Protein AF-A0A820D6D5-F1 (afdb_monomer)

Organism: NCBI:txid392033

Structure (mmCIF, N/CA/C/O backbone):
data_AF-A0A820D6D5-F1
#
_entry.id   AF-A0A820D6D5-F1
#
loop_
_atom_site.group_PDB
_atom_site.id
_atom_site.type_symbol
_atom_site.label_atom_id
_atom_site.label_alt_id
_atom_site.label_comp_id
_atom_site.label_asym_id
_atom_site.label_entity_id
_atom_site.label_seq_id
_atom_site.pdbx_PDB_ins_code
_atom_site.Cartn_x
_atom_site.Cartn_y
_atom_site.Cartn_z
_atom_site.occupancy
_atom_site.B_iso_or_equiv
_atom_site.auth_seq_id
_atom_site.auth_comp_id
_atom_site.auth_asym_id
_atom_site.auth_atom_id
_atom_site.pdbx_PDB_model_num
ATOM 1 N N . MET A 1 1 ? 15.595 -1.185 -1.871 1.00 36.94 1 MET A N 1
ATOM 2 C CA . MET A 1 1 ? 16.844 -0.848 -2.585 1.00 36.94 1 MET A CA 1
ATOM 3 C C . MET A 1 1 ? 16.490 0.097 -3.726 1.00 36.94 1 MET A C 1
ATOM 5 O O . MET A 1 1 ? 16.096 -0.358 -4.788 1.00 36.94 1 MET A O 1
ATOM 9 N N . GLN A 1 2 ? 16.518 1.409 -3.484 1.00 44.47 2 GLN A N 1
ATOM 10 C CA . GLN A 1 2 ? 16.347 2.404 -4.546 1.00 44.47 2 GLN A CA 1
ATOM 11 C C . GLN A 1 2 ? 17.687 2.481 -5.279 1.00 44.47 2 GLN A C 1
ATOM 13 O O . GLN A 1 2 ? 18.628 3.117 -4.805 1.00 44.47 2 GLN A O 1
ATOM 18 N N . VAL A 1 3 ? 17.827 1.742 -6.380 1.00 52.00 3 VAL A N 1
ATOM 19 C CA . VAL A 1 3 ? 18.944 1.981 -7.298 1.00 52.00 3 VAL A CA 1
ATOM 20 C C . VAL A 1 3 ? 18.777 3.422 -7.769 1.00 52.00 3 VAL A C 1
ATOM 22 O O . VAL A 1 3 ? 17.725 3.765 -8.302 1.00 52.00 3 VAL A O 1
ATOM 25 N N . LYS A 1 4 ? 19.768 4.282 -7.509 1.00 68.19 4 LYS A N 1
ATOM 26 C CA . LYS A 1 4 ? 19.768 5.642 -8.058 1.00 68.19 4 LYS A CA 1
ATOM 27 C C . LYS A 1 4 ? 19.657 5.502 -9.575 1.00 68.19 4 LYS A C 1
ATOM 29 O O . LYS A 1 4 ? 20.508 4.849 -10.174 1.00 68.19 4 LYS A O 1
ATOM 34 N N . GLU A 1 5 ? 18.613 6.077 -10.159 1.00 73.31 5 GLU A N 1
ATOM 35 C CA . GLU A 1 5 ? 18.216 5.903 -11.565 1.00 73.31 5 GLU A CA 1
ATOM 36 C C . GLU A 1 5 ? 19.391 5.976 -12.571 1.00 73.31 5 GLU A C 1
ATOM 38 O O . GLU A 1 5 ? 19.468 5.093 -13.429 1.00 73.31 5 GLU A O 1
ATOM 43 N N . PRO A 1 6 ? 20.394 6.873 -12.414 1.00 89.94 6 PRO A N 1
ATOM 44 C CA . PRO A 1 6 ? 21.544 6.929 -13.326 1.00 89.94 6 PRO A CA 1
ATOM 45 C C . PRO A 1 6 ? 22.437 5.678 -13.312 1.00 89.94 6 PRO A C 1
ATOM 47 O O . PRO A 1 6 ? 23.082 5.343 -14.301 1.00 89.94 6 PRO A O 1
ATOM 50 N N . VAL A 1 7 ? 22.506 4.959 -12.188 1.00 93.81 7 VAL A N 1
ATOM 51 C CA . VAL A 1 7 ? 23.355 3.764 -12.063 1.00 93.81 7 VAL A CA 1
ATOM 52 C C . VAL A 1 7 ? 22.788 2.614 -12.892 1.00 93.81 7 VAL A C 1
ATOM 54 O O . VAL A 1 7 ? 23.549 1.894 -13.539 1.00 93.81 7 VAL A O 1
ATOM 57 N N . LEU A 1 8 ? 21.460 2.456 -12.907 1.00 91.81 8 LEU A N 1
ATOM 58 C CA . LEU A 1 8 ? 20.800 1.427 -13.709 1.00 91.81 8 LEU A CA 1
ATOM 59 C C . LEU A 1 8 ? 21.049 1.662 -15.204 1.00 91.81 8 LEU A C 1
ATOM 61 O O . LEU A 1 8 ? 21.402 0.728 -15.922 1.00 91.81 8 LEU A O 1
ATOM 65 N N . GLU A 1 9 ? 20.953 2.916 -15.647 1.00 93.56 9 GLU A N 1
ATOM 66 C CA . GLU A 1 9 ? 21.243 3.318 -17.024 1.00 93.56 9 GLU A CA 1
ATOM 67 C C . GLU A 1 9 ? 22.685 2.984 -17.437 1.00 93.56 9 GLU A C 1
ATOM 69 O O . GLU A 1 9 ? 22.921 2.366 -18.482 1.00 93.56 9 GLU A O 1
ATOM 74 N N . VAL A 1 10 ? 23.665 3.318 -16.594 1.00 95.25 10 VAL A N 1
ATOM 75 C CA . VAL A 1 10 ? 25.080 3.020 -16.863 1.00 95.25 10 VAL A CA 1
ATOM 76 C C . VAL A 1 10 ? 25.324 1.514 -16.966 1.00 95.25 10 VAL A C 1
ATOM 78 O O . VAL A 1 10 ? 26.052 1.067 -17.857 1.00 95.25 10 VAL A O 1
ATOM 81 N N . ILE A 1 11 ? 24.716 0.714 -16.086 1.00 94.56 11 ILE A N 1
ATOM 82 C CA . ILE A 1 11 ? 24.864 -0.747 -16.103 1.00 94.56 11 ILE A CA 1
ATOM 83 C C . ILE A 1 11 ? 24.246 -1.333 -17.377 1.00 94.56 11 ILE A C 1
ATOM 85 O O . ILE A 1 11 ? 24.915 -2.096 -18.074 1.00 94.56 11 ILE A O 1
ATOM 89 N N . CYS A 1 12 ? 23.013 -0.956 -17.724 1.00 94.00 12 CYS A N 1
ATOM 90 C CA . CYS A 1 12 ? 22.347 -1.428 -18.940 1.00 94.00 12 CYS A CA 1
ATOM 91 C C . CYS A 1 12 ? 23.140 -1.063 -20.205 1.00 94.00 12 CYS A C 1
ATOM 93 O O . CYS A 1 12 ? 23.373 -1.924 -21.058 1.00 94.00 12 CYS A O 1
ATOM 95 N N . SER A 1 13 ? 23.638 0.174 -20.286 1.00 94.31 13 SER A N 1
ATOM 96 C CA . SER A 1 13 ? 24.477 0.638 -21.398 1.00 94.31 13 SER A CA 1
ATOM 97 C C . SER A 1 13 ? 25.783 -0.149 -21.496 1.00 94.31 13 SER A C 1
ATOM 99 O O . SER A 1 13 ? 26.193 -0.556 -22.584 1.00 94.31 13 SER A O 1
ATOM 101 N N . ARG A 1 14 ? 26.422 -0.437 -20.355 1.00 94.56 14 ARG A N 1
ATOM 102 C CA . ARG A 1 14 ? 27.645 -1.247 -20.306 1.00 94.56 14 ARG A CA 1
ATOM 103 C C . ARG A 1 14 ? 27.395 -2.682 -20.749 1.00 94.56 14 ARG A C 1
ATOM 105 O O . ARG A 1 14 ? 28.189 -3.208 -21.520 1.00 94.56 14 ARG A O 1
ATOM 112 N N . MET A 1 15 ? 26.301 -3.304 -20.315 1.00 94.19 15 MET A N 1
ATOM 113 C CA . MET A 1 15 ? 25.936 -4.657 -20.746 1.00 94.19 15 MET A CA 1
ATOM 114 C C . MET A 1 15 ? 25.704 -4.716 -22.259 1.00 94.19 15 MET A C 1
ATOM 116 O O . MET A 1 15 ? 26.175 -5.642 -22.924 1.00 94.19 15 MET A O 1
ATOM 120 N N . ARG A 1 16 ? 25.049 -3.693 -22.822 1.00 92.25 16 ARG A N 1
ATOM 121 C CA . ARG A 1 16 ? 24.869 -3.564 -24.272 1.00 92.25 16 ARG A CA 1
ATOM 122 C C . ARG A 1 16 ? 26.204 -3.405 -25.002 1.00 92.25 16 ARG A C 1
ATOM 124 O O . ARG A 1 16 ? 26.423 -4.077 -26.006 1.00 92.25 16 ARG A O 1
ATOM 131 N N . TYR A 1 17 ? 27.101 -2.569 -24.480 1.00 93.44 17 TYR A N 1
ATOM 132 C CA . TYR A 1 17 ? 28.450 -2.391 -25.020 1.00 93.44 17 TYR A CA 1
ATOM 133 C C . TYR A 1 17 ? 29.271 -3.687 -24.960 1.00 93.44 17 TYR A C 1
ATOM 135 O O . TYR A 1 17 ? 29.862 -4.097 -25.950 1.00 93.44 17 TYR A O 1
ATOM 143 N N . MET A 1 18 ? 29.259 -4.400 -23.835 1.00 93.00 18 MET A N 1
ATOM 144 C CA . MET A 1 18 ? 29.956 -5.682 -23.699 1.00 93.00 18 MET A CA 1
ATOM 145 C C . MET A 1 18 ? 29.463 -6.716 -24.716 1.00 93.00 18 MET A C 1
ATOM 147 O O . MET A 1 18 ? 30.276 -7.432 -25.301 1.00 93.00 18 MET A O 1
ATOM 151 N N . SER A 1 19 ? 28.155 -6.751 -24.990 1.00 92.06 19 SER A N 1
ATOM 152 C CA . SER A 1 19 ? 27.594 -7.624 -26.024 1.00 92.06 19 SER A CA 1
ATOM 153 C C . SER A 1 19 ? 28.146 -7.340 -27.426 1.00 92.06 19 SER A C 1
ATOM 155 O O . SER A 1 19 ? 28.136 -8.252 -28.247 1.00 92.06 19 SER A O 1
ATOM 157 N N . SER A 1 20 ? 28.608 -6.118 -27.723 1.00 88.50 20 SER A N 1
ATOM 158 C CA . SER A 1 20 ? 29.223 -5.799 -29.020 1.00 88.50 20 SER A CA 1
ATOM 159 C C . SER A 1 20 ? 30.710 -6.159 -29.086 1.00 88.50 20 SER A C 1
ATOM 161 O O . SER A 1 20 ? 31.219 -6.409 -30.173 1.00 88.50 20 SER A O 1
ATOM 163 N N . GLN A 1 21 ? 31.400 -6.229 -27.941 1.00 91.50 21 GLN A N 1
ATOM 164 C CA . GLN A 1 21 ? 32.846 -6.483 -27.866 1.00 91.50 21 GLN A CA 1
ATOM 165 C C . GLN A 1 21 ? 33.209 -7.969 -27.725 1.00 91.50 21 GLN A C 1
ATOM 167 O O . GLN A 1 21 ? 34.234 -8.408 -28.233 1.00 91.50 21 GLN A O 1
ATOM 172 N N . ILE A 1 22 ? 32.386 -8.763 -27.032 1.00 90.06 22 ILE A N 1
ATOM 173 C CA . ILE A 1 22 ? 32.728 -10.148 -26.639 1.00 90.06 22 ILE A CA 1
ATOM 174 C C . ILE A 1 22 ? 32.523 -11.155 -27.796 1.00 90.06 22 ILE A C 1
ATOM 176 O O . ILE A 1 22 ? 32.810 -12.343 -27.659 1.00 90.06 22 ILE A O 1
ATOM 180 N N . GLY A 1 23 ? 32.008 -10.711 -28.951 1.00 83.25 23 GLY A N 1
ATOM 181 C CA . GLY A 1 23 ? 31.707 -11.584 -30.096 1.00 83.25 23 GLY A CA 1
ATOM 182 C C . GLY A 1 23 ? 30.594 -12.607 -29.822 1.00 83.25 23 GLY A C 1
ATOM 183 O O . GLY A 1 23 ? 30.376 -13.521 -30.614 1.00 83.25 23 GLY A O 1
ATOM 184 N N . ARG A 1 24 ? 29.886 -12.470 -28.691 1.00 88.88 24 ARG A N 1
ATOM 185 C CA . ARG A 1 24 ? 28.733 -13.282 -28.284 1.00 88.88 24 ARG A CA 1
ATOM 186 C C . ARG A 1 24 ? 27.576 -12.361 -27.916 1.00 88.88 24 ARG A C 1
ATOM 188 O O . ARG A 1 24 ? 27.752 -11.425 -27.139 1.00 88.88 24 ARG A O 1
ATOM 195 N N . ASN A 1 25 ? 26.387 -12.669 -28.427 1.00 86.62 25 ASN A N 1
ATOM 196 C CA . ASN A 1 25 ? 25.183 -11.900 -28.125 1.00 86.62 25 ASN A CA 1
ATOM 197 C C . ASN A 1 25 ? 24.695 -12.179 -26.699 1.00 86.62 25 ASN A C 1
ATOM 199 O O . ASN A 1 25 ? 24.351 -13.312 -26.361 1.00 86.62 25 ASN A O 1
ATOM 203 N N . ILE A 1 26 ? 24.612 -11.130 -25.881 1.00 92.25 26 ILE A N 1
ATOM 204 C CA . ILE A 1 26 ? 23.984 -11.170 -24.561 1.00 92.25 26 ILE A CA 1
ATOM 205 C C . ILE A 1 26 ? 22.498 -10.855 -24.745 1.00 92.25 26 ILE A C 1
ATOM 207 O O . ILE A 1 26 ? 22.134 -9.775 -25.212 1.00 92.25 26 ILE A O 1
ATOM 211 N N . ARG A 1 27 ? 21.619 -11.791 -24.373 1.00 93.12 27 ARG A N 1
ATOM 212 C CA . ARG A 1 27 ? 20.171 -11.556 -24.406 1.00 93.12 27 ARG A CA 1
ATOM 213 C C . ARG A 1 27 ? 19.777 -10.625 -23.261 1.00 93.12 27 ARG A C 1
ATOM 215 O O . ARG A 1 27 ? 19.902 -10.993 -22.098 1.00 93.12 27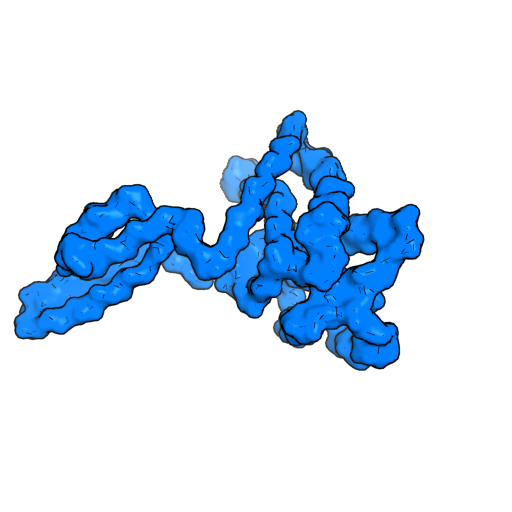 ARG A O 1
ATOM 222 N N . ILE A 1 28 ? 19.254 -9.451 -23.600 1.00 92.69 28 ILE A N 1
ATOM 223 C CA . ILE A 1 28 ? 18.701 -8.495 -22.638 1.00 92.69 28 ILE A CA 1
ATOM 224 C C . ILE A 1 28 ? 17.180 -8.651 -22.633 1.00 92.69 28 ILE A C 1
ATOM 226 O O . ILE A 1 28 ? 16.542 -8.605 -23.683 1.00 92.69 28 ILE A O 1
ATOM 230 N N . VAL A 1 29 ? 16.605 -8.850 -21.449 1.00 94.88 29 VAL A N 1
ATOM 231 C CA . VAL A 1 29 ? 15.156 -8.829 -21.225 1.00 94.88 29 VAL A CA 1
ATOM 232 C C . VAL A 1 29 ? 14.883 -7.721 -20.221 1.00 94.88 29 VAL A C 1
ATOM 234 O O . VAL A 1 29 ? 15.319 -7.809 -19.075 1.00 94.88 29 VAL A O 1
ATOM 237 N N . SER A 1 30 ? 14.204 -6.665 -20.659 1.00 92.56 30 SER A N 1
ATOM 238 C CA . SER A 1 30 ? 13.784 -5.564 -19.796 1.00 92.56 30 SER A CA 1
ATOM 239 C C . SER A 1 30 ? 12.313 -5.710 -19.429 1.00 92.56 30 SER A C 1
ATOM 241 O O . SER A 1 30 ? 11.473 -6.055 -20.257 1.00 92.56 30 SER A O 1
ATOM 243 N N . MET A 1 31 ? 12.009 -5.443 -18.163 1.00 93.44 31 MET A N 1
ATOM 244 C CA . MET A 1 31 ? 10.649 -5.384 -17.644 1.00 93.44 31 MET A CA 1
ATOM 245 C C . MET A 1 31 ? 10.443 -4.000 -17.052 1.00 93.44 31 MET A C 1
ATOM 247 O O . MET A 1 31 ? 11.289 -3.511 -16.305 1.00 93.44 31 MET A O 1
ATOM 251 N N . ALA A 1 32 ? 9.331 -3.371 -17.400 1.00 92.38 32 ALA A N 1
ATOM 252 C CA . ALA A 1 32 ? 8.964 -2.066 -16.888 1.00 92.38 32 ALA A CA 1
ATOM 253 C C . ALA A 1 32 ? 7.441 -1.940 -16.811 1.00 92.38 32 ALA A C 1
ATOM 255 O O . ALA A 1 32 ? 6.702 -2.750 -17.377 1.00 92.38 32 ALA A O 1
ATOM 256 N N . THR A 1 33 ? 6.975 -0.911 -16.110 1.00 92.38 33 THR A N 1
ATOM 257 C CA . THR A 1 33 ? 5.586 -0.461 -16.211 1.00 92.38 33 THR A CA 1
ATOM 258 C C . THR A 1 33 ? 5.319 0.121 -17.605 1.00 92.38 33 THR A C 1
ATOM 260 O O . THR A 1 33 ? 6.226 0.269 -18.421 1.00 92.38 33 THR A O 1
ATOM 263 N N . SER A 1 34 ? 4.061 0.438 -17.910 1.00 93.31 34 SER A N 1
ATOM 264 C CA . SER A 1 34 ? 3.699 1.126 -19.152 1.00 93.31 34 SER A CA 1
ATOM 265 C C . SER A 1 34 ? 4.461 2.448 -19.292 1.00 93.31 34 SER A C 1
ATOM 267 O O . SER A 1 34 ? 4.353 3.313 -18.423 1.00 93.31 34 SER A O 1
ATOM 269 N N . ILE A 1 35 ? 5.186 2.623 -20.397 1.00 93.06 35 ILE A N 1
ATOM 270 C CA . ILE A 1 35 ? 6.037 3.798 -20.640 1.00 93.06 35 ILE A CA 1
ATOM 271 C C . ILE A 1 35 ? 5.600 4.510 -21.921 1.00 93.06 35 ILE A C 1
ATOM 273 O O . ILE A 1 35 ? 5.272 3.871 -22.921 1.00 93.06 35 ILE A O 1
ATOM 277 N N . LEU A 1 36 ? 5.618 5.846 -21.915 1.00 91.81 36 LEU A N 1
ATOM 278 C CA . LEU A 1 36 ? 5.246 6.654 -23.080 1.00 91.81 36 LEU A CA 1
ATOM 279 C C . LEU A 1 36 ? 6.282 6.540 -24.215 1.00 91.81 36 LEU A C 1
ATOM 281 O O . LEU A 1 36 ? 5.924 6.278 -25.361 1.00 91.81 36 LEU A O 1
ATOM 285 N N . ASN A 1 37 ? 7.568 6.662 -23.889 1.00 92.94 37 ASN A N 1
ATOM 286 C CA . ASN A 1 37 ? 8.704 6.603 -24.814 1.00 92.94 37 ASN A CA 1
ATOM 287 C C . ASN A 1 37 ? 9.348 5.202 -24.900 1.00 92.94 37 ASN A C 1
ATOM 289 O O . ASN A 1 37 ? 10.565 5.058 -24.996 1.00 92.94 37 ASN A O 1
ATOM 293 N N . ALA A 1 38 ? 8.540 4.135 -24.884 1.00 94.12 38 ALA A N 1
ATOM 294 C CA . ALA A 1 38 ? 9.051 2.758 -24.883 1.00 94.12 38 ALA A CA 1
ATOM 295 C C . ALA A 1 38 ? 9.902 2.406 -26.121 1.00 94.12 38 ALA A C 1
ATOM 297 O O . ALA A 1 38 ? 10.758 1.528 -26.046 1.00 94.12 38 ALA A O 1
ATOM 298 N N . LYS A 1 39 ? 9.686 3.093 -27.253 1.00 93.25 39 LYS A N 1
ATOM 299 C CA . LYS A 1 39 ? 10.476 2.909 -28.482 1.00 93.25 39 LYS A CA 1
ATOM 300 C C . LYS A 1 39 ? 11.942 3.290 -28.283 1.00 93.25 39 LYS A C 1
ATOM 302 O O . LYS A 1 39 ? 12.813 2.534 -28.700 1.00 93.25 39 LYS A O 1
ATOM 307 N N . ASP A 1 40 ? 12.202 4.404 -27.604 1.00 94.38 40 ASP A N 1
ATOM 308 C CA . ASP A 1 40 ? 13.561 4.900 -27.376 1.00 94.38 40 ASP A CA 1
ATOM 309 C C . ASP A 1 40 ? 14.320 3.960 -26.436 1.00 94.38 40 ASP A C 1
ATOM 311 O O . ASP A 1 40 ? 15.463 3.593 -26.700 1.00 94.38 40 ASP A O 1
ATOM 315 N N . ILE A 1 41 ? 13.647 3.479 -25.385 1.00 93.88 41 ILE A N 1
ATOM 316 C CA . ILE A 1 41 ? 14.208 2.495 -24.449 1.00 93.88 41 ILE A CA 1
ATOM 317 C C . ILE A 1 41 ? 14.496 1.170 -25.162 1.00 93.88 41 ILE A C 1
ATOM 319 O O . ILE A 1 41 ? 15.559 0.580 -24.972 1.00 93.88 41 ILE A O 1
ATOM 323 N N . ALA A 1 42 ? 13.573 0.702 -26.006 1.00 94.69 42 ALA A N 1
ATOM 324 C CA . ALA A 1 42 ? 13.774 -0.504 -26.797 1.00 94.69 42 ALA A CA 1
ATOM 325 C C . ALA A 1 42 ? 14.971 -0.360 -27.744 1.00 94.69 42 ALA A C 1
ATOM 327 O O . ALA A 1 42 ? 15.812 -1.254 -27.795 1.00 94.69 42 ALA A O 1
ATOM 328 N N . GLN A 1 43 ? 15.096 0.773 -28.438 1.00 94.31 43 GLN A N 1
ATOM 329 C CA . GLN A 1 43 ? 16.229 1.049 -29.318 1.00 94.31 43 GLN A CA 1
ATOM 330 C C . GLN A 1 43 ? 17.551 1.126 -28.544 1.00 94.31 43 GLN A C 1
ATOM 332 O O . GLN A 1 43 ? 18.537 0.527 -28.973 1.00 94.31 43 GLN A O 1
ATOM 337 N N . TRP A 1 44 ? 17.571 1.802 -27.394 1.00 94.38 44 TRP A N 1
ATOM 338 C CA . TRP A 1 44 ? 18.743 1.907 -26.521 1.00 94.38 44 TRP A CA 1
ATOM 339 C C . TRP A 1 44 ? 19.237 0.534 -26.040 1.00 94.38 44 TRP A C 1
ATOM 341 O O . TRP A 1 44 ? 20.432 0.238 -26.107 1.00 94.38 44 TRP A O 1
ATOM 351 N N . LEU A 1 45 ? 18.321 -0.355 -25.644 1.00 94.06 45 LEU A N 1
ATOM 352 C CA . LEU A 1 45 ? 18.642 -1.738 -25.265 1.00 94.06 45 LEU A CA 1
ATOM 353 C C . LEU A 1 45 ? 18.874 -2.661 -26.479 1.00 94.06 45 LEU A C 1
ATOM 355 O O . LEU A 1 45 ? 19.340 -3.796 -26.333 1.00 94.06 45 LEU A O 1
ATOM 359 N N . GLY A 1 46 ? 18.589 -2.165 -27.685 1.00 92.00 46 GLY A N 1
ATOM 360 C CA . GLY A 1 46 ? 18.684 -2.861 -28.963 1.00 92.00 46 GLY A CA 1
ATOM 361 C C . GLY A 1 46 ? 17.709 -4.024 -29.121 1.00 92.00 46 GLY A C 1
ATOM 362 O O . GLY A 1 46 ? 18.066 -5.057 -29.693 1.00 92.00 46 GLY A O 1
ATOM 363 N N . CYS A 1 47 ? 16.495 -3.847 -28.606 1.00 93.19 47 CYS A N 1
ATOM 364 C CA . CYS A 1 47 ? 15.337 -4.688 -28.865 1.00 93.19 47 CYS A CA 1
ATOM 365 C C . CYS A 1 47 ? 14.724 -4.325 -30.226 1.00 93.19 47 CYS A C 1
ATOM 367 O O . CYS A 1 47 ? 14.600 -3.152 -30.577 1.00 93.19 47 CYS A O 1
ATOM 369 N N . SER A 1 48 ? 14.310 -5.331 -30.997 1.00 92.62 48 SER A N 1
ATOM 370 C CA . SER A 1 48 ? 13.577 -5.100 -32.243 1.00 92.62 48 SER A CA 1
ATOM 371 C C . SER A 1 48 ? 12.137 -4.667 -31.962 1.00 92.62 48 SER A C 1
ATOM 373 O O . SER A 1 48 ? 11.567 -4.959 -30.906 1.00 92.62 48 SER A O 1
ATOM 375 N N . THR A 1 49 ? 11.504 -4.018 -32.937 1.00 90.31 49 THR A N 1
ATOM 376 C CA . THR A 1 49 ? 10.106 -3.577 -32.829 1.00 90.31 49 THR A CA 1
ATOM 377 C C . THR A 1 49 ? 9.153 -4.756 -32.605 1.00 90.31 49 THR A C 1
ATOM 379 O O . THR A 1 49 ? 8.216 -4.640 -31.824 1.00 90.31 49 THR A O 1
ATOM 382 N N . ASN A 1 50 ? 9.448 -5.918 -33.202 1.00 94.06 50 ASN A N 1
ATOM 383 C CA . ASN A 1 50 ? 8.664 -7.152 -33.044 1.00 94.06 50 ASN A CA 1
ATOM 384 C C . ASN A 1 50 ? 8.817 -7.800 -31.656 1.00 94.06 50 ASN A C 1
ATOM 386 O O . ASN A 1 50 ? 7.999 -8.632 -31.278 1.00 94.06 50 ASN A O 1
ATOM 390 N N . ALA A 1 51 ? 9.864 -7.442 -30.910 1.00 93.88 51 ALA A N 1
ATOM 391 C CA . ALA A 1 51 ? 10.125 -7.919 -29.553 1.00 93.88 51 ALA A CA 1
ATOM 392 C C . ALA A 1 51 ? 9.848 -6.842 -28.487 1.00 93.88 51 ALA A C 1
ATOM 394 O O . ALA A 1 51 ? 10.223 -7.010 -27.327 1.00 93.88 51 ALA A O 1
ATOM 395 N N . THR A 1 52 ? 9.219 -5.726 -28.874 1.00 95.25 52 THR A N 1
ATOM 396 C CA . THR A 1 52 ? 8.896 -4.614 -27.976 1.00 95.25 52 THR A CA 1
ATOM 397 C C . THR A 1 52 ? 7.415 -4.640 -27.636 1.00 95.25 52 THR A C 1
ATOM 399 O O . THR A 1 52 ? 6.570 -4.229 -28.431 1.00 95.25 52 THR A O 1
ATOM 402 N N . PHE A 1 53 ? 7.101 -5.094 -26.427 1.00 95.44 53 PHE A N 1
ATOM 403 C CA . PHE A 1 53 ? 5.733 -5.156 -25.925 1.00 95.44 53 PHE A CA 1
ATOM 404 C C . PHE A 1 53 ? 5.497 -4.020 -24.930 1.00 95.44 53 PHE A C 1
ATOM 406 O O . PHE A 1 53 ? 6.012 -4.047 -23.815 1.00 95.44 53 PHE A O 1
ATOM 413 N N . ASN A 1 54 ? 4.725 -3.012 -25.339 1.00 95.75 54 ASN A N 1
ATOM 414 C CA . ASN A 1 54 ? 4.324 -1.900 -24.481 1.00 95.75 54 ASN A CA 1
ATOM 415 C C . ASN A 1 54 ? 2.799 -1.834 -24.409 1.00 95.75 54 ASN A C 1
ATOM 417 O O . ASN A 1 54 ? 2.128 -1.579 -25.411 1.00 95.75 54 ASN A O 1
ATOM 421 N N . PHE A 1 55 ? 2.259 -2.068 -23.220 1.00 95.12 55 PHE A N 1
ATOM 422 C CA . PHE A 1 55 ? 0.822 -2.137 -22.986 1.00 95.12 55 PHE A CA 1
ATOM 423 C C . PHE A 1 55 ? 0.329 -0.874 -22.288 1.00 95.12 55 PHE A C 1
ATOM 425 O O . PHE A 1 55 ? 1.062 -0.254 -21.519 1.00 95.12 55 PHE A O 1
ATOM 432 N N . ARG A 1 56 ? -0.930 -0.489 -22.524 1.00 93.69 56 ARG A N 1
ATOM 433 C CA . ARG A 1 56 ? -1.554 0.626 -21.793 1.00 93.69 56 ARG A CA 1
ATOM 434 C C . ARG A 1 56 ? -1.732 0.246 -20.314 1.00 93.69 56 ARG A C 1
ATOM 436 O O . ARG A 1 56 ? -2.002 -0.922 -20.048 1.00 93.69 56 ARG A O 1
ATOM 443 N N . PRO A 1 57 ? -1.701 1.203 -19.365 1.00 92.88 57 PRO A N 1
ATOM 444 C CA . PRO A 1 57 ? -1.917 0.913 -17.942 1.00 92.88 57 PRO A CA 1
ATOM 445 C C . PRO A 1 57 ? -3.246 0.218 -17.614 1.00 92.88 57 PRO A C 1
ATOM 447 O O . PRO A 1 57 ? -3.364 -0.387 -16.550 1.00 92.88 57 PRO A O 1
ATOM 450 N N . SER A 1 58 ? -4.238 0.327 -18.504 1.00 92.69 58 SER A N 1
ATOM 451 C CA . SER A 1 58 ? -5.540 -0.339 -18.408 1.00 92.69 58 SER A CA 1
ATOM 452 C C . SER A 1 58 ? -5.506 -1.826 -18.775 1.00 92.69 58 SER A C 1
ATOM 454 O O . SER A 1 58 ? -6.435 -2.550 -18.434 1.00 92.69 58 SER A O 1
ATOM 456 N N . VAL A 1 59 ? -4.461 -2.297 -19.463 1.00 94.31 59 VAL A N 1
ATOM 457 C CA . VAL A 1 59 ? -4.284 -3.712 -19.809 1.00 94.31 59 VAL A CA 1
ATOM 458 C C . VAL A 1 59 ? -3.764 -4.434 -18.572 1.00 94.31 59 VAL A C 1
ATOM 460 O O . VAL A 1 59 ? -2.560 -4.525 -18.338 1.00 94.31 59 VAL A O 1
ATOM 463 N N . ARG A 1 60 ? -4.694 -4.901 -17.742 1.00 94.56 60 ARG A N 1
ATOM 464 C CA . ARG A 1 60 ? -4.413 -5.624 -16.502 1.00 94.56 60 ARG A CA 1
ATOM 465 C C . ARG A 1 60 ? -5.275 -6.882 -16.435 1.00 94.56 60 ARG A C 1
ATOM 467 O O . ARG A 1 60 ? -6.424 -6.822 -16.870 1.00 94.56 60 ARG A O 1
ATOM 474 N N . PRO A 1 61 ? -4.768 -7.991 -15.862 1.00 94.94 61 PRO A N 1
ATOM 475 C CA . PRO A 1 61 ? -5.583 -9.184 -15.628 1.00 94.94 61 PRO A CA 1
ATOM 476 C C . PRO A 1 61 ? -6.812 -8.899 -14.754 1.00 94.94 61 PRO A C 1
ATOM 478 O O . PRO A 1 61 ? -7.879 -9.452 -14.992 1.00 94.94 61 PRO A O 1
ATOM 481 N N . VAL A 1 62 ? -6.662 -8.001 -13.775 1.00 93.25 62 VAL A N 1
ATOM 482 C CA . VAL A 1 62 ? -7.743 -7.503 -12.918 1.00 93.25 62 VAL A CA 1
ATOM 483 C C . VAL A 1 62 ? -7.938 -6.019 -13.206 1.00 93.25 62 VAL A C 1
ATOM 485 O O . VAL A 1 62 ? -6.978 -5.244 -13.157 1.00 93.25 62 VAL A O 1
ATOM 488 N N . GLN A 1 63 ? -9.169 -5.628 -13.538 1.00 92.88 63 GLN A N 1
ATOM 489 C CA . GLN A 1 63 ? -9.510 -4.228 -13.783 1.00 92.88 63 GLN A CA 1
ATOM 490 C C . GLN A 1 63 ? -9.320 -3.404 -12.506 1.00 92.88 63 GLN A C 1
ATOM 492 O O . GLN A 1 63 ? -9.636 -3.861 -11.411 1.00 92.88 63 GLN A O 1
ATOM 497 N N . LEU A 1 64 ? -8.795 -2.189 -12.659 1.00 94.88 64 LEU A N 1
ATOM 498 C CA . LEU A 1 64 ? -8.540 -1.272 -11.553 1.00 94.88 64 LEU A CA 1
ATOM 499 C C . LEU A 1 64 ? -9.479 -0.072 -11.663 1.00 94.88 64 LEU A C 1
ATOM 501 O O . LEU A 1 64 ? -9.426 0.664 -12.649 1.00 94.88 64 LEU A O 1
ATOM 505 N N . GLU A 1 65 ? -10.305 0.129 -10.640 1.00 95.19 65 GLU A N 1
ATOM 506 C CA . GLU A 1 65 ? -11.109 1.337 -10.466 1.00 95.19 65 GLU A CA 1
ATOM 507 C C . GLU A 1 65 ? -10.300 2.371 -9.668 1.00 95.19 65 GLU A C 1
ATOM 509 O O . GLU A 1 65 ? -9.761 2.067 -8.604 1.00 95.19 65 GLU A O 1
ATOM 514 N N . LEU A 1 66 ? -10.167 3.589 -10.203 1.00 95.94 66 LEU A N 1
ATOM 515 C CA . LEU A 1 66 ? -9.392 4.668 -9.589 1.00 95.94 66 LEU A CA 1
ATOM 516 C C . LEU A 1 66 ? -10.309 5.837 -9.235 1.00 95.94 66 LEU A C 1
ATOM 518 O O . LEU A 1 66 ? -10.878 6.477 -10.119 1.00 95.94 66 LEU A O 1
ATOM 522 N N . HIS A 1 67 ? -10.374 6.169 -7.949 1.00 97.12 67 HIS A N 1
ATOM 523 C CA . HIS A 1 67 ? -11.044 7.367 -7.454 1.00 97.12 67 HIS A CA 1
ATOM 524 C C . HIS A 1 67 ? -10.020 8.346 -6.887 1.00 97.12 67 HIS A C 1
ATOM 526 O O . HIS A 1 67 ? -9.145 7.962 -6.114 1.00 97.12 67 HIS A O 1
ATOM 532 N N . ILE A 1 68 ? -10.151 9.624 -7.246 1.00 97.19 68 ILE A N 1
ATOM 533 C CA . ILE A 1 68 ? -9.312 10.702 -6.718 1.00 97.19 68 ILE A CA 1
ATOM 534 C C . ILE A 1 68 ? -10.210 11.660 -5.944 1.00 97.19 68 ILE A C 1
ATOM 536 O O . ILE A 1 68 ? -11.100 12.287 -6.517 1.00 97.19 68 ILE A O 1
ATOM 540 N N . GLN A 1 69 ? -9.962 11.779 -4.641 1.00 96.50 69 GLN A N 1
ATOM 541 C CA . GLN A 1 69 ? -10.650 12.729 -3.776 1.00 96.50 69 GLN A CA 1
ATOM 542 C C . GLN A 1 69 ? -9.716 13.897 -3.447 1.00 96.50 69 GLN A C 1
ATOM 544 O O . GLN A 1 69 ? -8.716 13.731 -2.752 1.00 96.50 69 GLN A O 1
ATOM 549 N N . GLY A 1 70 ? -10.041 15.084 -3.964 1.00 96.25 70 GLY A N 1
ATOM 550 C CA . GLY A 1 70 ? -9.286 16.309 -3.696 1.00 96.25 70 GLY A CA 1
ATOM 551 C C . GLY A 1 70 ? -9.617 16.917 -2.330 1.00 96.25 70 GLY A C 1
ATOM 552 O O . GLY A 1 70 ? -10.771 16.906 -1.905 1.00 96.25 70 GLY A O 1
ATOM 553 N N . PHE A 1 71 ? -8.608 17.486 -1.665 1.00 95.69 71 PHE A N 1
ATOM 554 C CA . PHE A 1 71 ? -8.754 18.224 -0.405 1.00 95.69 71 PHE A CA 1
ATOM 555 C C . PHE A 1 71 ? -8.167 19.632 -0.545 1.00 95.69 71 PHE A C 1
ATOM 557 O O . PHE A 1 71 ? -6.958 19.794 -0.702 1.00 95.69 71 PHE A O 1
ATOM 564 N N . ASN A 1 72 ? -9.013 20.658 -0.422 1.00 93.88 72 ASN A N 1
ATOM 565 C CA . ASN A 1 72 ? -8.641 22.068 -0.614 1.00 93.88 72 ASN A CA 1
ATOM 566 C C . ASN A 1 72 ? -8.054 22.713 0.658 1.00 93.88 72 ASN A C 1
ATOM 568 O O . ASN A 1 72 ? -8.415 23.828 1.024 1.00 93.88 72 ASN A O 1
ATOM 572 N N . MET A 1 73 ? -7.178 22.003 1.371 1.00 94.25 73 MET A N 1
ATOM 573 C CA . MET A 1 73 ? -6.550 22.480 2.610 1.00 94.25 73 MET A CA 1
ATOM 574 C C . MET A 1 73 ? -5.033 22.541 2.437 1.00 94.25 73 MET A C 1
ATOM 576 O O . MET A 1 73 ? -4.383 21.521 2.201 1.00 94.25 73 MET A O 1
ATOM 580 N N . THR A 1 74 ? -4.458 23.735 2.576 1.00 91.69 74 THR A N 1
ATOM 581 C CA . THR A 1 74 ? -3.010 23.955 2.433 1.00 91.69 74 THR A CA 1
ATOM 582 C C . THR A 1 74 ? -2.236 23.416 3.633 1.00 91.69 74 THR A C 1
ATOM 584 O O . THR A 1 74 ? -1.238 22.717 3.462 1.00 91.69 74 THR A O 1
ATOM 587 N N . HIS A 1 75 ? -2.728 23.677 4.848 1.00 93.38 75 HIS A N 1
ATOM 588 C CA . HIS A 1 75 ? -2.095 23.231 6.086 1.00 93.38 75 HIS A CA 1
ATOM 589 C C . HIS A 1 75 ? -2.138 21.699 6.225 1.00 93.38 75 HIS A C 1
ATOM 591 O O . HIS A 1 75 ? -3.213 21.100 6.324 1.00 93.38 75 HIS A O 1
ATOM 597 N N . ASN A 1 76 ? -0.957 21.069 6.255 1.00 90.69 76 ASN A N 1
ATOM 598 C CA . ASN A 1 76 ? -0.804 19.613 6.199 1.00 90.69 76 ASN A CA 1
ATOM 599 C C . ASN A 1 76 ? -1.519 18.885 7.351 1.00 90.69 76 ASN A C 1
ATOM 601 O O . ASN A 1 76 ? -2.298 17.969 7.098 1.00 90.69 76 ASN A O 1
ATOM 605 N N . ALA A 1 77 ? -1.327 19.319 8.601 1.00 91.06 77 ALA A N 1
ATOM 606 C CA . ALA A 1 77 ? -1.917 18.626 9.748 1.00 91.06 77 ALA A CA 1
ATOM 607 C C . ALA A 1 77 ? -3.455 18.667 9.726 1.00 91.06 77 ALA A C 1
ATOM 609 O O . ALA A 1 77 ? -4.110 17.659 9.982 1.00 91.06 77 ALA A O 1
ATOM 610 N N . SER A 1 78 ? -4.041 19.810 9.356 1.00 93.88 78 SER A N 1
ATOM 611 C CA . SER A 1 78 ? -5.499 19.953 9.253 1.00 93.88 78 SER A CA 1
ATOM 612 C C . SER A 1 78 ? -6.067 19.104 8.115 1.00 93.88 78 SER A C 1
ATOM 614 O O . SER A 1 78 ? -7.122 18.494 8.276 1.00 93.88 78 SER A O 1
ATOM 616 N N . ARG A 1 79 ? -5.348 19.021 6.987 1.00 95.19 79 ARG A N 1
ATOM 617 C CA . ARG A 1 79 ? -5.717 18.164 5.856 1.00 95.19 79 ARG A CA 1
ATOM 618 C C . ARG A 1 79 ? -5.729 16.684 6.248 1.00 95.19 79 ARG A C 1
ATOM 620 O O . ARG A 1 79 ? -6.695 15.994 5.944 1.00 95.19 79 ARG A O 1
ATOM 627 N N . LEU A 1 80 ? -4.703 16.215 6.958 1.00 94.25 80 LEU A N 1
ATOM 628 C CA . LEU A 1 80 ? -4.611 14.825 7.417 1.00 94.25 80 LEU A CA 1
ATOM 629 C C . LEU A 1 80 ? -5.760 14.443 8.359 1.00 94.25 80 LEU A C 1
ATOM 631 O O . LEU A 1 80 ? -6.363 13.388 8.186 1.00 94.25 80 LEU A O 1
ATOM 635 N N . ILE A 1 81 ? -6.116 15.318 9.303 1.00 94.12 81 ILE A N 1
ATOM 636 C CA . ILE A 1 81 ? -7.265 15.091 10.194 1.00 94.12 81 ILE A CA 1
ATOM 637 C C . ILE A 1 81 ? -8.567 15.018 9.383 1.00 94.12 81 ILE A C 1
ATOM 639 O O . ILE A 1 81 ? -9.379 14.116 9.583 1.00 94.12 81 ILE A O 1
ATOM 643 N N . ALA A 1 82 ? -8.752 15.927 8.420 1.00 95.38 82 ALA A N 1
ATOM 644 C CA . ALA A 1 82 ? -9.935 15.940 7.562 1.00 95.38 82 ALA A CA 1
ATOM 645 C C . ALA A 1 82 ? -10.052 14.689 6.668 1.00 95.38 82 ALA A C 1
ATOM 647 O O . ALA A 1 82 ? -11.162 14.319 6.286 1.00 95.38 82 ALA A O 1
ATOM 648 N N . MET A 1 83 ? -8.935 14.026 6.350 1.00 97.00 83 MET A N 1
ATOM 649 C CA . MET A 1 83 ? -8.899 12.795 5.554 1.00 97.00 83 MET A CA 1
ATOM 650 C C . MET A 1 83 ? -9.285 11.535 6.345 1.00 97.00 83 MET A C 1
ATOM 652 O O . MET A 1 83 ? -9.736 10.570 5.731 1.00 97.00 83 MET A O 1
ATOM 656 N N . ALA A 1 84 ? -9.168 11.522 7.679 1.00 95.94 84 ALA A N 1
ATOM 657 C CA . ALA A 1 84 ? -9.362 10.309 8.485 1.00 95.94 84 ALA A CA 1
ATOM 658 C C . ALA A 1 84 ? -10.768 9.692 8.329 1.00 95.94 84 ALA A C 1
ATOM 660 O O . ALA A 1 84 ? -10.913 8.492 8.087 1.00 95.94 84 ALA A O 1
ATOM 661 N N . LYS A 1 85 ? -11.821 10.515 8.396 1.00 96.38 85 LYS A N 1
ATOM 662 C CA . LYS A 1 85 ? -13.207 10.044 8.235 1.00 96.38 85 LYS A CA 1
ATOM 663 C C . LYS A 1 85 ? -13.517 9.577 6.800 1.00 96.38 85 LYS A C 1
ATOM 665 O O . LYS A 1 85 ? -14.091 8.496 6.657 1.00 96.38 85 LYS A O 1
ATOM 670 N N . PRO A 1 86 ? -13.122 10.307 5.738 1.00 97.50 86 PRO A N 1
ATOM 671 C CA . PRO A 1 86 ? -13.204 9.817 4.362 1.00 97.50 86 PRO A CA 1
ATOM 672 C C . PRO A 1 86 ? -12.509 8.474 4.120 1.00 97.50 86 PRO A C 1
ATOM 674 O O . PRO A 1 86 ? -13.060 7.653 3.395 1.00 97.50 86 PRO A O 1
ATOM 677 N N . VAL A 1 87 ? -11.357 8.205 4.751 1.00 97.75 87 VAL A N 1
ATOM 678 C CA . VAL A 1 87 ? -10.693 6.889 4.661 1.00 97.75 87 VAL A CA 1
ATOM 679 C C . VAL A 1 87 ? -11.623 5.786 5.168 1.00 97.75 87 VAL A C 1
ATOM 681 O O . VAL A 1 87 ? -11.886 4.828 4.446 1.00 97.75 87 VAL A O 1
ATOM 684 N N . TYR A 1 88 ? -12.193 5.942 6.365 1.00 97.19 88 TYR A N 1
ATOM 685 C CA . TYR A 1 88 ? -13.144 4.974 6.921 1.00 97.19 88 TYR A CA 1
ATOM 686 C C . TYR A 1 88 ? -14.391 4.792 6.033 1.00 97.19 88 TYR A C 1
ATOM 688 O O . TYR A 1 88 ? -14.826 3.670 5.768 1.00 97.19 88 TYR A O 1
ATOM 696 N N . GLN A 1 89 ? -14.937 5.888 5.501 1.00 96.50 89 GLN A N 1
ATOM 697 C CA . GLN A 1 89 ? -16.077 5.840 4.581 1.00 96.50 89 GLN A CA 1
ATOM 698 C C . GLN A 1 89 ? -15.738 5.127 3.266 1.00 96.50 89 GLN A C 1
ATOM 700 O O . GLN A 1 89 ? -16.561 4.365 2.759 1.00 96.50 89 GLN A O 1
ATOM 705 N N . ALA A 1 90 ? -14.536 5.335 2.727 1.00 97.50 90 ALA A N 1
ATOM 706 C CA . ALA A 1 90 ? -14.068 4.658 1.524 1.00 97.50 90 ALA A CA 1
ATOM 707 C C . ALA A 1 90 ? -13.925 3.147 1.750 1.00 97.50 90 ALA A C 1
ATOM 709 O O . ALA A 1 90 ? -14.335 2.373 0.886 1.00 97.50 90 ALA A O 1
ATOM 710 N N . ILE A 1 91 ? -13.444 2.725 2.925 1.00 97.00 91 ILE A N 1
ATOM 711 C CA . ILE A 1 91 ? -13.418 1.308 3.319 1.00 97.00 91 ILE A CA 1
ATOM 712 C C . ILE A 1 91 ? -14.835 0.732 3.292 1.00 97.00 91 ILE A C 1
ATOM 714 O O . ILE A 1 91 ? -15.083 -0.258 2.614 1.00 97.00 91 ILE A O 1
ATOM 718 N N . ASN A 1 92 ? -15.789 1.382 3.962 1.00 94.94 92 ASN A N 1
ATOM 719 C CA . ASN A 1 92 ? -17.173 0.904 4.018 1.00 94.94 92 ASN A CA 1
ATOM 720 C C . ASN A 1 92 ? -17.856 0.870 2.642 1.00 94.94 92 ASN A C 1
ATOM 722 O O . ASN A 1 92 ? -18.664 -0.019 2.384 1.00 94.94 92 ASN A O 1
ATOM 726 N N . ARG A 1 93 ? -17.542 1.829 1.766 1.00 95.81 93 ARG A N 1
ATOM 727 C CA . ARG A 1 93 ? -18.155 1.958 0.440 1.00 95.81 93 ARG A CA 1
ATOM 728 C C . ARG A 1 93 ? -17.576 0.988 -0.585 1.00 95.81 93 ARG A C 1
ATOM 730 O O . ARG A 1 93 ? -18.336 0.410 -1.352 1.00 95.81 93 ARG A O 1
ATOM 737 N N . HIS A 1 94 ? -16.251 0.867 -0.634 1.00 96.12 94 HIS A N 1
ATOM 738 C CA . HIS A 1 94 ? -15.558 0.151 -1.704 1.00 96.12 94 HIS A CA 1
ATOM 739 C C . HIS A 1 94 ? -15.091 -1.243 -1.285 1.00 96.12 94 HIS A C 1
ATOM 741 O O . HIS A 1 94 ? -14.877 -2.070 -2.158 1.00 96.12 94 HIS A O 1
ATOM 747 N N . SER A 1 95 ? -14.948 -1.536 0.012 1.00 91.50 95 SER A N 1
ATOM 748 C CA . SER A 1 95 ? -14.448 -2.829 0.494 1.00 91.50 95 SER A CA 1
ATOM 749 C C . SER A 1 95 ? -15.166 -3.272 1.768 1.00 91.50 95 SER A C 1
ATOM 751 O O . SER A 1 95 ? -14.637 -3.176 2.877 1.00 91.50 95 SER A O 1
ATOM 753 N N . SER A 1 96 ? -16.400 -3.760 1.615 1.00 87.00 96 SER A N 1
ATOM 754 C CA . SER A 1 96 ? -17.237 -4.187 2.742 1.00 87.00 96 SER A CA 1
ATOM 755 C C . SER A 1 96 ? -16.541 -5.248 3.600 1.00 87.00 96 SER A C 1
ATOM 757 O O . SER A 1 96 ? -16.304 -4.981 4.781 1.00 87.00 96 SER A O 1
ATOM 759 N N . ASN A 1 97 ? -16.146 -6.369 2.984 1.00 90.94 97 ASN A N 1
ATOM 760 C CA . ASN A 1 97 ? -15.523 -7.535 3.631 1.00 90.94 97 ASN A CA 1
ATOM 761 C C . ASN A 1 97 ? -14.219 -7.996 2.949 1.00 90.94 97 ASN A C 1
ATOM 763 O O . ASN A 1 97 ? -13.731 -9.084 3.237 1.00 90.94 97 ASN A O 1
ATOM 767 N N . HIS A 1 98 ? -13.658 -7.212 2.026 1.00 95.69 98 HIS A N 1
ATOM 768 C CA . HIS A 1 98 ? -12.395 -7.559 1.372 1.00 95.69 98 HIS A CA 1
ATOM 769 C C . HIS A 1 98 ? -11.198 -6.852 2.035 1.00 95.69 98 HIS A C 1
ATOM 771 O O . HIS A 1 98 ? -11.388 -5.798 2.663 1.00 95.69 98 HIS A O 1
ATOM 777 N N . PRO A 1 99 ? -9.973 -7.401 1.896 1.00 97.75 99 PRO A N 1
ATOM 778 C CA . PRO A 1 99 ? -8.771 -6.805 2.467 1.00 97.75 99 PRO A CA 1
ATOM 779 C C . PRO A 1 99 ? -8.535 -5.376 1.964 1.00 97.75 99 PRO A C 1
ATOM 781 O O . PRO A 1 99 ? -8.809 -5.060 0.800 1.00 97.75 99 PRO A O 1
ATOM 784 N N . VAL A 1 100 ? -8.035 -4.519 2.856 1.00 98.50 100 VAL A N 1
ATOM 785 C CA . VAL A 1 100 ? -7.701 -3.114 2.601 1.00 98.50 100 VAL A CA 1
ATOM 786 C C . VAL A 1 100 ? -6.281 -2.798 3.059 1.00 98.50 100 VAL A C 1
ATOM 788 O O . VAL A 1 100 ? -5.896 -3.151 4.174 1.00 98.50 100 VAL A O 1
ATOM 791 N N . ILE A 1 101 ? -5.529 -2.066 2.236 1.00 98.44 101 ILE A N 1
ATOM 792 C CA . ILE A 1 101 ? -4.281 -1.409 2.633 1.00 98.44 101 ILE A CA 1
ATOM 793 C C . ILE A 1 101 ? -4.485 0.103 2.583 1.00 98.44 101 ILE A C 1
ATOM 795 O O . ILE A 1 101 ? -4.963 0.637 1.582 1.00 98.44 101 ILE A O 1
ATOM 799 N N . VAL A 1 102 ? -4.093 0.802 3.647 1.00 98.31 102 VAL A N 1
ATOM 800 C CA . VAL A 1 102 ? -4.081 2.270 3.696 1.00 98.31 102 VAL A CA 1
ATOM 801 C C . VAL A 1 102 ? -2.640 2.750 3.796 1.00 98.31 102 VAL A C 1
ATOM 803 O O . VAL A 1 102 ? -1.998 2.568 4.825 1.00 98.31 102 VAL A O 1
ATOM 806 N N . PHE A 1 103 ? -2.115 3.379 2.750 1.00 98.19 103 PHE A N 1
ATOM 807 C CA . PHE A 1 103 ? -0.798 4.008 2.793 1.00 98.19 103 PHE A CA 1
ATOM 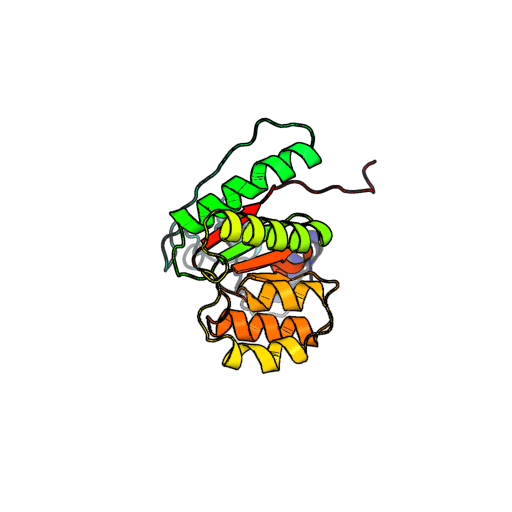808 C C . PHE A 1 103 ? -0.875 5.395 3.417 1.00 98.19 103 PHE A C 1
ATOM 810 O O . PHE A 1 103 ? -1.716 6.204 3.026 1.00 98.19 103 PHE A O 1
ATOM 817 N N . VAL A 1 104 ? 0.037 5.675 4.348 1.00 97.50 104 VAL A N 1
ATOM 818 C CA . VAL A 1 104 ? 0.121 6.959 5.055 1.00 97.50 104 VAL A CA 1
ATOM 819 C C . VAL A 1 104 ? 1.529 7.568 4.999 1.00 97.50 104 VAL A C 1
ATOM 821 O O . VAL A 1 104 ? 2.523 6.842 4.876 1.00 97.50 104 VAL A O 1
ATOM 824 N N . PRO A 1 105 ? 1.679 8.897 5.159 1.00 95.75 105 PRO A N 1
ATOM 825 C CA . PRO A 1 105 ? 2.959 9.574 4.950 1.00 95.75 105 PRO A CA 1
ATOM 826 C C . PRO A 1 105 ? 4.033 9.305 6.009 1.00 95.75 105 PRO A C 1
ATOM 828 O O . PRO A 1 105 ? 5.207 9.571 5.758 1.00 95.75 105 PRO A O 1
ATOM 831 N N . SER A 1 106 ? 3.676 8.830 7.208 1.00 94.50 106 SER A N 1
ATOM 832 C CA . SER A 1 106 ? 4.636 8.663 8.309 1.00 94.50 106 SER A CA 1
ATOM 833 C C . SER A 1 106 ? 4.299 7.496 9.236 1.00 94.50 106 SER A C 1
ATOM 835 O O . SER A 1 106 ? 3.155 7.050 9.297 1.00 94.50 106 SER A O 1
ATOM 837 N N . ARG A 1 107 ? 5.293 7.052 10.021 1.00 94.94 107 ARG A N 1
ATOM 838 C CA . ARG A 1 107 ? 5.125 6.022 11.069 1.00 94.94 107 ARG A CA 1
ATOM 839 C C . ARG A 1 107 ? 4.101 6.429 12.122 1.00 94.94 107 ARG A C 1
ATOM 841 O O . ARG A 1 107 ? 3.290 5.629 12.559 1.00 94.94 107 ARG A O 1
ATOM 848 N N . LYS A 1 108 ? 4.133 7.701 12.534 1.00 94.81 108 LYS A N 1
ATOM 849 C CA . LYS A 1 108 ? 3.204 8.219 13.542 1.00 94.81 108 LYS A CA 1
ATOM 850 C C . LYS A 1 108 ? 1.765 8.137 13.034 1.00 94.81 108 LYS A C 1
ATOM 852 O O . LYS A 1 108 ? 0.874 7.764 13.791 1.00 94.81 108 LYS A O 1
ATOM 857 N N . LEU A 1 109 ? 1.563 8.464 11.756 1.00 96.06 109 LEU A N 1
ATOM 858 C CA . LEU A 1 109 ? 0.247 8.417 11.134 1.00 96.06 109 LEU A CA 1
ATOM 859 C C . LEU A 1 109 ? -0.270 6.989 10.986 1.00 96.06 109 LEU A C 1
ATOM 861 O O . LEU A 1 109 ? -1.468 6.811 11.125 1.00 96.06 109 LEU A O 1
ATOM 865 N N . SER A 1 110 ? 0.577 5.969 10.797 1.00 97.00 110 SER A N 1
ATOM 866 C CA . SER A 1 110 ? 0.056 4.602 10.639 1.00 97.00 110 SER A CA 1
ATOM 867 C C . SER A 1 110 ? -0.661 4.118 11.894 1.00 97.00 110 SER A C 1
ATOM 869 O O . SER A 1 110 ? -1.784 3.625 11.812 1.00 97.00 110 SER A O 1
ATOM 871 N N . ARG A 1 111 ? -0.073 4.392 13.061 1.00 97.19 111 ARG A N 1
ATOM 872 C CA . ARG A 1 111 ? -0.705 4.140 14.358 1.00 97.19 111 ARG A CA 1
ATOM 873 C C . ARG A 1 111 ? -1.934 5.023 14.598 1.00 97.19 111 ARG A C 1
ATOM 875 O O . ARG A 1 111 ? -2.965 4.521 15.025 1.00 97.19 111 ARG A O 1
ATOM 882 N N . MET A 1 112 ? -1.846 6.330 14.328 1.00 97.19 112 MET A N 1
ATOM 883 C CA . MET A 1 112 ? -2.974 7.252 14.555 1.00 97.19 112 MET A CA 1
ATOM 884 C C . MET A 1 112 ? -4.187 6.906 13.684 1.00 97.19 112 MET A C 1
ATOM 886 O O . MET A 1 112 ? -5.291 6.799 14.200 1.00 97.19 112 MET A O 1
ATOM 890 N N . THR A 1 113 ? -3.980 6.655 12.391 1.00 98.00 113 THR A N 1
ATOM 891 C CA . THR A 1 113 ? -5.053 6.290 11.460 1.00 98.00 113 THR A CA 1
ATOM 892 C C . THR A 1 113 ? -5.686 4.944 11.824 1.00 98.00 113 THR A C 1
ATOM 894 O O . THR A 1 113 ? -6.895 4.796 11.674 1.00 98.00 113 THR A O 1
ATOM 897 N N . ALA A 1 114 ? -4.914 3.981 12.345 1.00 97.88 114 ALA A N 1
ATOM 898 C CA . ALA A 1 114 ? -5.467 2.728 12.865 1.00 97.88 114 ALA A CA 1
ATOM 899 C C . ALA A 1 114 ? -6.454 2.977 14.019 1.00 97.88 114 ALA A C 1
ATOM 901 O O . ALA A 1 114 ? -7.575 2.468 14.003 1.00 97.88 114 ALA A O 1
ATOM 902 N N . ILE A 1 115 ? -6.061 3.820 14.979 1.00 97.50 115 ILE A N 1
ATOM 903 C CA . ILE A 1 115 ? -6.906 4.214 16.115 1.00 97.50 115 ILE A CA 1
ATOM 904 C C . ILE A 1 115 ? -8.146 4.981 15.635 1.00 97.50 115 ILE A C 1
ATOM 906 O O . ILE A 1 115 ? -9.253 4.694 16.091 1.00 97.50 115 ILE A O 1
ATOM 910 N N . ASP A 1 116 ? -7.993 5.916 14.694 1.00 97.44 116 ASP A N 1
ATOM 911 C CA . ASP A 1 116 ? -9.111 6.691 14.142 1.00 97.44 116 ASP A CA 1
ATOM 912 C C . ASP A 1 116 ? -10.146 5.775 13.467 1.00 97.44 116 ASP A C 1
ATOM 914 O O . ASP A 1 116 ? -11.343 5.896 13.726 1.00 97.44 116 ASP A O 1
ATOM 918 N N . ILE A 1 117 ? -9.698 4.810 12.651 1.00 97.31 117 ILE A N 1
ATOM 919 C CA . ILE A 1 117 ? -10.570 3.828 11.982 1.00 97.31 117 ILE A CA 1
ATOM 920 C C . ILE A 1 117 ? -11.382 3.027 13.005 1.00 97.31 117 ILE A C 1
ATOM 922 O O . ILE A 1 117 ? -12.595 2.872 12.839 1.00 97.31 117 ILE A O 1
ATOM 926 N N . LEU A 1 118 ? -10.741 2.549 14.073 1.00 97.12 118 LEU A N 1
ATOM 927 C CA . LEU A 1 118 ? -11.421 1.815 15.142 1.00 97.12 118 LEU A CA 1
ATOM 928 C C . LEU A 1 118 ? -12.383 2.703 15.931 1.00 97.12 118 LEU A C 1
ATOM 930 O O . LEU A 1 118 ? -13.486 2.274 16.260 1.00 97.12 118 LEU A O 1
ATOM 934 N N . THR A 1 119 ? -12.009 3.958 16.170 1.00 96.88 119 THR A N 1
ATOM 935 C CA . THR A 1 119 ? -12.863 4.942 16.845 1.00 96.88 119 THR A CA 1
ATOM 936 C C . THR A 1 119 ? -14.127 5.222 16.032 1.00 96.88 119 THR A C 1
ATOM 938 O O . THR A 1 119 ? -15.228 5.235 16.583 1.00 96.88 119 THR A O 1
ATOM 941 N N . PHE A 1 120 ? -14.010 5.379 14.709 1.00 97.00 120 PHE A N 1
ATOM 942 C CA . PHE A 1 120 ? -15.172 5.538 13.831 1.00 97.00 120 PHE A CA 1
ATOM 943 C C . PHE A 1 120 ? -16.036 4.274 13.777 1.00 97.00 120 PHE A C 1
ATOM 945 O O . PHE A 1 120 ? -17.261 4.374 13.814 1.00 97.00 120 PHE A O 1
ATOM 952 N N . ALA A 1 121 ? -15.421 3.088 13.756 1.00 95.69 121 ALA A N 1
ATOM 953 C CA . ALA A 1 121 ? -16.152 1.826 13.807 1.00 95.69 121 ALA A CA 1
ATOM 954 C C . ALA A 1 121 ? -16.930 1.654 15.121 1.00 95.69 121 ALA A C 1
ATOM 956 O O . ALA A 1 121 ? -18.091 1.245 15.098 1.00 95.69 121 ALA A O 1
ATOM 957 N N . ALA A 1 122 ? -16.328 2.015 16.256 1.00 96.06 122 ALA A N 1
ATOM 958 C CA . ALA A 1 122 ? -16.984 2.006 17.559 1.00 96.06 122 ALA A CA 1
ATOM 959 C C . ALA A 1 122 ? -18.143 3.015 17.628 1.00 96.06 122 ALA A C 1
ATOM 961 O O . ALA A 1 122 ? -19.212 2.680 18.135 1.00 96.06 122 ALA A O 1
ATOM 962 N N . ALA A 1 123 ? -17.977 4.212 17.052 1.00 96.25 123 ALA A N 1
ATOM 963 C CA . ALA A 1 123 ? -19.043 5.212 16.962 1.00 96.25 123 ALA A CA 1
ATOM 964 C C . ALA A 1 123 ? -20.262 4.724 16.149 1.00 96.25 123 ALA A C 1
ATOM 966 O O . ALA A 1 123 ? -21.388 5.128 16.433 1.00 96.25 123 ALA A O 1
ATOM 967 N N . GLU A 1 124 ? -20.058 3.826 15.179 1.00 95.25 124 GLU A N 1
ATOM 968 C CA . GLU A 1 124 ? -21.128 3.147 14.432 1.00 95.25 124 GLU A CA 1
ATOM 969 C C . GLU A 1 124 ? -21.605 1.825 15.071 1.00 95.25 124 GLU A C 1
ATOM 971 O O . GLU A 1 124 ? -22.368 1.093 14.442 1.00 95.25 124 GLU A O 1
ATOM 976 N N . GLN A 1 125 ? -21.169 1.493 16.293 1.00 93.75 125 GLN A N 1
ATOM 977 C CA . GLN A 1 125 ? -21.473 0.225 16.982 1.00 93.75 125 GLN A CA 1
ATOM 978 C C . GLN A 1 125 ? -21.009 -1.031 16.210 1.00 93.75 125 GLN A C 1
ATOM 980 O O . GLN A 1 125 ? -21.591 -2.106 16.325 1.00 93.75 125 GLN A O 1
ATOM 985 N N . LYS A 1 126 ? -19.932 -0.908 15.424 1.00 92.25 126 LYS A N 1
ATOM 986 C CA . LYS A 1 126 ? -19.345 -1.963 14.575 1.00 92.25 126 LYS A CA 1
ATOM 987 C C . LYS A 1 126 ? -17.865 -2.197 14.901 1.00 92.25 126 LYS A C 1
ATOM 989 O O . LYS A 1 126 ? -17.042 -2.357 14.002 1.00 92.25 126 LYS A O 1
ATOM 994 N N . GLN A 1 127 ? -17.526 -2.181 16.188 1.00 87.75 127 GLN A N 1
ATOM 995 C CA . GLN A 1 127 ? -16.141 -2.179 16.682 1.00 87.75 127 GLN A CA 1
ATOM 996 C C . GLN A 1 127 ? -15.292 -3.384 16.233 1.00 87.75 127 GLN A C 1
ATOM 998 O O . GLN A 1 127 ? -14.085 -3.238 16.090 1.00 87.75 127 GLN A O 1
ATOM 1003 N N . ASP A 1 128 ? -15.918 -4.532 15.955 1.00 87.81 128 ASP A N 1
ATOM 1004 C CA . ASP A 1 128 ? -15.235 -5.778 15.572 1.00 87.81 128 ASP A CA 1
ATOM 1005 C C . ASP A 1 128 ? -15.351 -6.103 14.077 1.00 87.81 128 ASP A C 1
ATOM 1007 O O . ASP A 1 128 ? -14.975 -7.187 13.643 1.00 87.81 128 ASP A O 1
ATOM 1011 N N . ARG A 1 129 ? -15.869 -5.181 13.249 1.00 92.75 129 ARG A N 1
ATOM 1012 C CA . ARG A 1 129 ? -16.214 -5.502 11.848 1.00 92.75 129 ARG A CA 1
ATOM 1013 C C . ARG A 1 129 ? -15.027 -5.913 10.980 1.00 92.75 129 ARG A C 1
ATOM 1015 O O . ARG A 1 129 ? -15.237 -6.494 9.922 1.00 92.75 129 ARG A O 1
ATOM 1022 N N . PHE A 1 130 ? -13.823 -5.507 11.369 1.00 96.38 130 PHE A N 1
ATOM 1023 C CA . PHE A 1 130 ? -12.606 -5.734 10.597 1.00 96.38 130 PHE A CA 1
ATOM 1024 C C . PHE A 1 130 ? -11.884 -7.020 11.007 1.00 96.38 130 PHE A C 1
ATOM 1026 O O . PHE A 1 130 ? -10.906 -7.387 10.357 1.00 96.38 130 PHE A O 1
ATOM 1033 N N . LEU A 1 131 ? -12.333 -7.683 12.079 1.00 96.75 131 LEU A N 1
ATOM 1034 C CA . LEU A 1 131 ? -11.795 -8.959 12.530 1.00 96.75 131 LEU A CA 1
ATOM 1035 C C . LEU A 1 131 ? -12.667 -10.085 11.973 1.00 96.75 131 LEU A C 1
ATOM 1037 O O . LEU A 1 131 ? -13.867 -10.131 12.233 1.00 96.75 131 LEU A O 1
ATOM 1041 N N . HIS A 1 132 ? -12.075 -10.988 11.194 1.00 95.75 132 HIS A N 1
ATOM 1042 C CA . HIS A 1 132 ? -12.815 -12.077 10.535 1.00 95.75 132 HIS A CA 1
ATOM 1043 C C . HIS A 1 132 ? -12.633 -13.439 11.219 1.00 95.75 132 HIS A C 1
ATOM 1045 O O . HIS A 1 132 ? -13.143 -14.443 10.730 1.00 95.75 132 HIS A O 1
ATOM 1051 N N . ILE A 1 133 ? -11.945 -13.470 12.362 1.00 95.19 133 ILE A N 1
ATOM 1052 C CA . ILE A 1 133 ? -11.776 -14.651 13.220 1.00 95.19 133 ILE A CA 1
ATOM 1053 C C . ILE A 1 133 ? -12.307 -14.382 14.629 1.00 95.19 133 ILE A C 1
ATOM 1055 O O . ILE A 1 133 ? -12.551 -13.236 15.011 1.00 95.19 133 ILE A O 1
ATOM 1059 N N . SER A 1 134 ? -12.502 -15.435 15.421 1.00 93.19 134 SER A N 1
ATOM 1060 C CA . SER A 1 134 ? -12.953 -15.273 16.804 1.00 93.19 134 SER A CA 1
ATOM 1061 C C . SER A 1 134 ? -11.856 -14.669 17.695 1.00 93.19 134 SER A C 1
ATOM 1063 O O . SER A 1 134 ? -10.660 -14.842 17.453 1.00 93.19 134 SER A O 1
ATOM 1065 N N . THR A 1 135 ? -12.248 -13.986 18.777 1.00 89.00 135 THR A N 1
ATOM 1066 C CA . THR A 1 135 ? -11.293 -13.407 19.743 1.00 89.00 135 THR A CA 1
ATOM 1067 C C . THR A 1 135 ? -10.365 -14.471 20.348 1.00 89.00 135 THR A C 1
ATOM 1069 O O . THR A 1 135 ? -9.182 -14.218 20.555 1.00 89.00 135 THR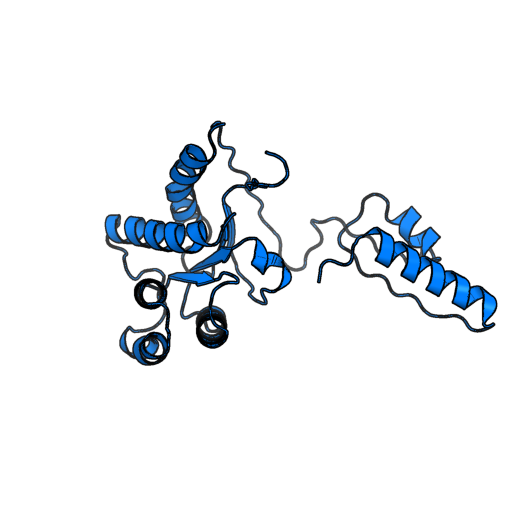 A O 1
ATOM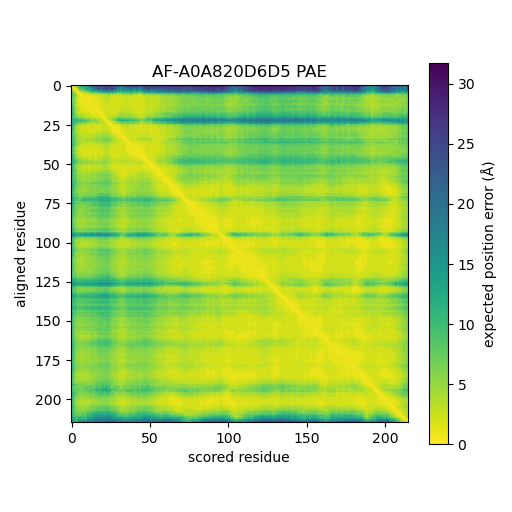 1072 N N . ASN A 1 136 ? -10.869 -15.692 20.548 1.00 91.69 136 ASN A N 1
ATOM 1073 C CA . ASN A 1 136 ? -10.087 -16.808 21.086 1.00 91.69 136 ASN A CA 1
ATOM 1074 C C . ASN A 1 136 ? -8.989 -17.281 20.119 1.00 91.69 136 ASN A C 1
ATOM 1076 O O . ASN A 1 136 ? -7.930 -17.717 20.564 1.00 91.69 136 ASN A O 1
ATOM 1080 N N . GLU A 1 137 ? -9.230 -17.202 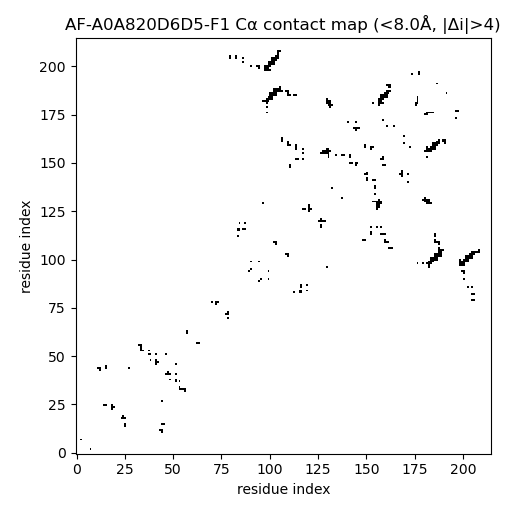18.808 1.00 93.94 137 GLU A N 1
ATOM 1081 C CA . GLU A 1 137 ? -8.262 -17.606 17.780 1.00 93.94 137 GLU A CA 1
ATOM 1082 C C . GLU A 1 137 ? -7.146 -16.577 17.592 1.00 93.94 137 GLU A C 1
ATOM 1084 O O . GLU A 1 137 ? -6.005 -16.955 17.336 1.00 93.94 137 GLU A O 1
ATOM 1089 N N . ILE A 1 138 ? -7.447 -15.282 17.741 1.00 94.56 138 ILE A N 1
ATOM 1090 C CA . ILE A 1 138 ? -6.445 -14.217 17.578 1.00 94.56 138 ILE A CA 1
ATOM 1091 C C . ILE A 1 138 ? -5.593 -13.989 18.836 1.00 94.56 138 ILE A C 1
ATOM 1093 O O . ILE A 1 138 ? -4.459 -13.507 18.757 1.00 94.56 138 ILE A O 1
ATOM 1097 N N . GLU A 1 139 ? -6.120 -14.343 20.008 1.00 93.06 139 GLU A N 1
ATOM 1098 C CA . GLU A 1 139 ? -5.475 -14.130 21.303 1.00 93.06 139 GLU A CA 1
ATOM 1099 C C . GLU A 1 139 ? -4.021 -14.637 21.391 1.00 93.06 139 GLU A C 1
ATOM 1101 O O . GLU A 1 139 ? -3.169 -13.878 21.864 1.00 93.06 139 GLU A O 1
ATOM 1106 N N . PRO A 1 140 ? -3.679 -15.862 20.942 1.00 94.94 140 PRO A N 1
ATOM 1107 C CA . PRO A 1 140 ? -2.304 -16.358 20.980 1.00 94.94 140 PRO A CA 1
ATOM 1108 C C . PRO A 1 140 ? -1.330 -15.453 20.218 1.00 94.94 140 PRO A C 1
ATOM 1110 O O . PRO A 1 140 ? -0.286 -15.089 20.754 1.00 94.94 140 PRO A O 1
ATOM 1113 N N . PHE A 1 141 ? -1.713 -15.000 19.021 1.00 94.12 141 PHE A N 1
ATOM 1114 C CA . PHE A 1 141 ? -0.891 -14.118 18.191 1.00 94.12 141 PHE A CA 1
ATOM 1115 C C . PHE A 1 141 ? -0.710 -12.739 18.830 1.00 94.12 141 PHE A C 1
ATOM 1117 O O . PHE A 1 141 ? 0.388 -12.192 18.849 1.00 94.12 141 PHE A O 1
ATOM 1124 N N . THR A 1 142 ? -1.772 -12.180 19.416 1.00 92.50 142 THR A N 1
ATOM 1125 C CA . THR A 1 142 ? -1.694 -10.868 20.086 1.00 92.50 142 THR A CA 1
ATOM 1126 C C . THR A 1 142 ? -0.832 -10.895 21.347 1.00 92.50 142 THR A C 1
ATOM 1128 O O . THR A 1 142 ? -0.153 -9.913 21.644 1.00 92.50 142 THR A O 1
ATOM 1131 N N . LYS A 1 143 ? -0.781 -12.019 22.075 1.00 93.50 143 LYS A N 1
ATOM 1132 C CA . LYS A 1 143 ? 0.113 -12.183 23.236 1.00 93.50 143 LYS A CA 1
ATOM 1133 C C . LYS A 1 143 ? 1.586 -12.142 22.834 1.00 93.50 143 LYS A C 1
ATOM 1135 O O . LYS A 1 143 ? 2.415 -11.696 23.624 1.00 93.50 143 LYS A O 1
ATOM 1140 N N . GLU A 1 144 ? 1.891 -12.562 21.611 1.00 94.75 144 GLU A N 1
ATOM 1141 C CA . GLU A 1 144 ? 3.243 -12.615 21.070 1.00 94.75 144 GLU A CA 1
ATOM 1142 C C . GLU A 1 144 ? 3.791 -11.293 20.538 1.00 94.75 144 GLU A C 1
ATOM 1144 O O . GLU A 1 144 ? 5.016 -11.188 20.417 1.00 94.75 144 GLU A O 1
ATOM 1149 N N . LEU A 1 145 ? 2.917 -10.329 20.235 1.00 96.00 145 LEU A N 1
ATOM 1150 C CA . LEU A 1 145 ? 3.312 -8.989 19.801 1.00 96.00 145 LEU A CA 1
ATOM 1151 C C . LEU A 1 145 ? 4.056 -8.254 20.928 1.00 96.00 145 LEU A C 1
ATOM 1153 O O . LEU A 1 145 ? 3.802 -8.485 22.115 1.00 96.00 145 LEU A O 1
ATOM 1157 N N . GLU A 1 146 ? 4.942 -7.326 20.590 1.00 95.06 146 GLU A N 1
ATOM 1158 C CA . GLU A 1 146 ? 5.625 -6.490 21.587 1.00 95.06 146 GLU A CA 1
ATOM 1159 C C . GLU A 1 146 ? 4.958 -5.118 21.735 1.00 95.06 146 GLU A C 1
ATOM 1161 O O . GLU A 1 146 ? 4.775 -4.639 22.860 1.00 95.06 146 GLU A O 1
ATOM 1166 N N . ASP A 1 147 ? 4.534 -4.504 20.625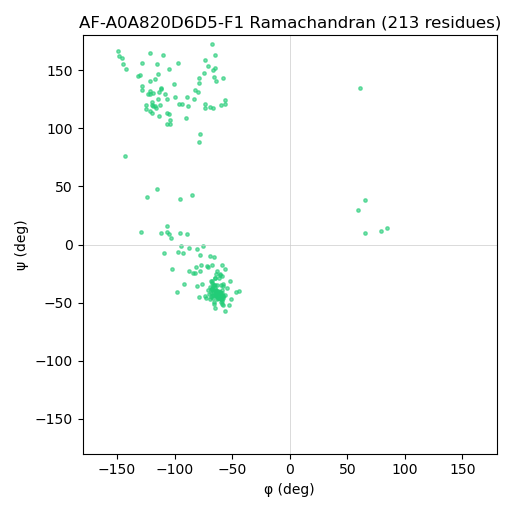 1.00 94.75 147 ASP A N 1
ATOM 1167 C CA . ASP A 1 147 ? 3.849 -3.208 20.639 1.00 94.75 147 ASP A CA 1
ATOM 1168 C C . ASP A 1 147 ? 2.438 -3.330 21.250 1.00 94.75 147 ASP A C 1
ATOM 1170 O O . ASP A 1 147 ? 1.564 -4.035 20.746 1.00 94.75 147 ASP A O 1
ATOM 1174 N N . GLN A 1 148 ? 2.206 -2.616 22.354 1.00 95.00 148 GLN A N 1
ATOM 1175 C CA . GLN A 1 148 ? 0.942 -2.656 23.097 1.00 95.00 148 GLN A CA 1
ATOM 1176 C C . GLN A 1 148 ? -0.228 -2.039 22.325 1.00 95.00 148 GLN A C 1
ATOM 1178 O O . GLN A 1 148 ? -1.332 -2.573 22.359 1.00 95.00 148 GLN A O 1
ATOM 1183 N N . THR A 1 149 ? 0.002 -0.940 21.602 1.00 95.75 149 THR A N 1
ATOM 1184 C CA . THR A 1 149 ? -1.053 -0.330 20.785 1.00 95.75 149 THR A CA 1
ATOM 1185 C C . THR A 1 149 ? -1.411 -1.253 19.624 1.00 95.75 149 THR A C 1
ATOM 1187 O O . THR A 1 149 ? -2.583 -1.416 19.296 1.00 95.75 149 THR A O 1
ATOM 1190 N N . LEU A 1 150 ? -0.416 -1.921 19.042 1.00 96.50 150 LEU A N 1
ATOM 1191 C CA . LEU A 1 150 ? -0.625 -2.868 17.954 1.00 96.50 150 LEU A CA 1
ATOM 1192 C C . LEU A 1 150 ? -1.521 -4.029 18.387 1.00 96.50 150 LEU A C 1
ATOM 1194 O O . LEU A 1 150 ? -2.466 -4.348 17.668 1.00 96.50 150 LEU A O 1
ATOM 1198 N N . LYS A 1 151 ? -1.308 -4.580 19.592 1.00 96.56 151 LYS A N 1
ATOM 1199 C CA . LYS A 1 151 ? -2.182 -5.607 20.192 1.00 96.56 151 LYS A CA 1
ATOM 1200 C C . LYS A 1 151 ? -3.639 -5.183 20.222 1.00 96.56 151 LYS A C 1
ATOM 1202 O O . LYS A 1 151 ? -4.498 -5.918 19.742 1.00 96.56 151 LYS A O 1
ATOM 1207 N N . GLU A 1 152 ? -3.908 -3.999 20.763 1.00 95.19 152 GLU A N 1
ATOM 1208 C CA . GLU A 1 152 ? -5.267 -3.468 20.885 1.00 95.19 152 GLU A CA 1
ATOM 1209 C C . GLU A 1 152 ? -5.928 -3.299 19.517 1.00 95.19 152 GLU A C 1
ATOM 1211 O O . GLU A 1 152 ? -7.097 -3.645 19.345 1.00 95.19 152 GLU A O 1
ATOM 1216 N N . THR A 1 153 ? -5.174 -2.812 18.527 1.00 96.81 153 THR A N 1
ATOM 1217 C CA . THR A 1 153 ? -5.712 -2.617 17.179 1.00 96.81 153 THR A CA 1
ATOM 1218 C C . THR A 1 153 ? -5.978 -3.941 16.454 1.00 96.81 153 THR A C 1
ATOM 1220 O O . THR A 1 153 ? -7.047 -4.126 15.863 1.00 96.81 153 THR A O 1
ATOM 1223 N N . VAL A 1 154 ? -5.053 -4.900 16.566 1.00 97.06 154 VAL A N 1
ATOM 1224 C CA . VAL A 1 154 ? -5.127 -6.220 15.922 1.00 97.06 154 VAL A CA 1
ATOM 1225 C C . VAL A 1 154 ? -6.294 -7.035 16.478 1.00 97.06 154 VAL A C 1
ATOM 1227 O O . VAL A 1 154 ? -7.010 -7.661 15.701 1.00 97.06 154 VAL A O 1
ATOM 1230 N N . LEU A 1 155 ? -6.573 -6.940 17.784 1.00 95.56 155 LEU A N 1
ATOM 1231 C CA . LEU A 1 155 ? -7.750 -7.551 18.422 1.00 95.56 155 LEU A CA 1
ATOM 1232 C C . LEU A 1 155 ? -9.090 -7.082 17.837 1.00 95.56 155 LEU A C 1
ATOM 1234 O O . LEU A 1 155 ? -10.107 -7.729 18.060 1.00 95.56 155 LEU A O 1
ATOM 1238 N N . ARG A 1 156 ? -9.106 -5.962 17.109 1.00 95.75 156 ARG A N 1
ATOM 1239 C CA . ARG A 1 156 ? -10.289 -5.414 16.432 1.00 95.75 156 ARG A CA 1
ATOM 1240 C C . ARG A 1 156 ? -10.185 -5.497 14.904 1.00 95.75 156 ARG A C 1
ATOM 1242 O O . ARG A 1 156 ? -11.011 -4.926 14.196 1.00 95.75 156 ARG A O 1
ATOM 1249 N N . GLY A 1 157 ? -9.177 -6.207 14.390 1.00 96.31 157 GLY A N 1
ATOM 1250 C CA . GLY A 1 157 ? -9.015 -6.497 12.965 1.00 96.31 157 GLY A CA 1
ATOM 1251 C C . GLY A 1 157 ? -8.314 -5.417 12.141 1.00 96.31 157 GLY A C 1
ATOM 1252 O O . GLY A 1 157 ? -8.366 -5.444 10.908 1.00 96.31 157 GLY A O 1
ATOM 1253 N N . VAL A 1 158 ? -7.661 -4.459 12.803 1.00 98.00 158 VAL A N 1
ATOM 1254 C CA . VAL A 1 158 ? -6.906 -3.384 12.154 1.00 98.00 158 VAL A CA 1
ATOM 1255 C C . VAL A 1 158 ? -5.450 -3.470 12.594 1.00 98.00 158 VAL A C 1
ATOM 1257 O O . VAL A 1 158 ? -5.155 -3.348 13.772 1.00 98.00 158 VAL A O 1
ATOM 1260 N N . ALA A 1 159 ? -4.522 -3.647 11.662 1.00 97.88 159 ALA A N 1
ATOM 1261 C CA . ALA A 1 159 ? -3.090 -3.602 11.950 1.00 97.88 159 ALA A CA 1
ATOM 1262 C C . ALA A 1 159 ? -2.442 -2.358 11.351 1.00 97.88 159 ALA A C 1
ATOM 1264 O O . ALA A 1 159 ? -2.975 -1.735 10.430 1.00 97.88 159 ALA A O 1
ATOM 1265 N N . TYR A 1 160 ? -1.244 -2.028 11.823 1.00 98.06 160 TYR A N 1
ATOM 1266 C CA . TYR A 1 160 ? -0.377 -1.077 11.148 1.00 98.06 160 TYR A CA 1
ATOM 1267 C C . TYR A 1 160 ? 1.033 -1.635 10.981 1.00 98.06 160 TYR A C 1
ATOM 1269 O O . TYR A 1 160 ? 1.535 -2.357 11.834 1.00 98.06 160 TYR A O 1
ATOM 1277 N N . LEU A 1 161 ? 1.682 -1.270 9.878 1.00 97.44 161 LEU A N 1
ATOM 1278 C CA . LEU A 1 161 ? 3.055 -1.618 9.554 1.00 97.44 161 LEU A CA 1
ATOM 1279 C C . LEU A 1 161 ? 3.865 -0.344 9.327 1.00 97.44 161 LEU A C 1
ATOM 1281 O O . LEU A 1 161 ? 3.480 0.551 8.570 1.00 97.44 161 LEU A O 1
ATOM 1285 N N . HIS A 1 162 ? 5.008 -0.266 9.993 1.00 96.50 162 HIS A N 1
ATOM 1286 C CA . HIS A 1 162 ? 6.018 0.747 9.734 1.00 96.50 162 HIS A CA 1
ATOM 1287 C C . HIS A 1 162 ? 7.413 0.163 9.960 1.00 96.50 162 HIS A C 1
ATOM 1289 O O . HIS A 1 162 ? 7.596 -0.801 10.698 1.00 96.50 162 HIS A O 1
ATOM 1295 N N . GLU A 1 163 ? 8.432 0.793 9.398 1.00 94.06 163 GLU A N 1
ATOM 1296 C CA . GLU A 1 163 ? 9.819 0.324 9.420 1.00 94.06 163 GLU A CA 1
ATOM 1297 C C . GLU A 1 163 ? 10.470 0.298 10.816 1.00 94.06 163 GLU A C 1
ATOM 1299 O O . GLU A 1 163 ? 11.564 -0.229 10.966 1.00 94.06 163 GLU A O 1
ATOM 1304 N N . GLY A 1 164 ? 9.830 0.900 11.824 1.00 93.81 164 GLY A N 1
ATOM 1305 C CA . GLY A 1 164 ? 10.243 0.808 13.228 1.00 93.81 164 GLY A CA 1
ATOM 1306 C C . GLY A 1 164 ? 9.680 -0.392 13.998 1.00 93.81 164 GLY A C 1
ATOM 1307 O O . GLY A 1 164 ? 9.994 -0.509 15.176 1.00 93.81 164 GLY A O 1
ATOM 1308 N N . LEU A 1 165 ? 8.827 -1.230 13.392 1.00 94.75 165 LEU A N 1
ATOM 1309 C CA . LEU A 1 165 ? 8.347 -2.449 14.051 1.00 94.75 165 LEU A CA 1
ATOM 1310 C C . LEU A 1 165 ? 9.458 -3.496 14.065 1.00 94.75 165 LEU A C 1
ATOM 1312 O O . LEU A 1 165 ? 10.267 -3.569 13.135 1.00 94.75 165 LEU A O 1
ATOM 1316 N N . ASN A 1 166 ? 9.481 -4.317 15.112 1.00 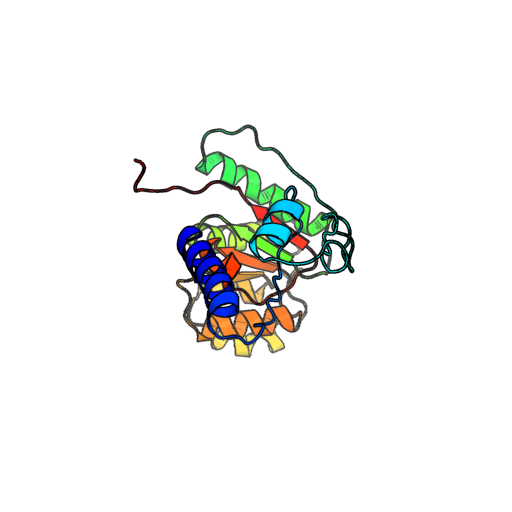95.06 166 ASN A N 1
ATOM 1317 C CA . ASN A 1 166 ? 10.376 -5.463 15.158 1.00 95.06 166 ASN A CA 1
ATOM 1318 C C . ASN A 1 166 ? 9.995 -6.475 14.048 1.00 95.06 166 ASN A C 1
ATOM 1320 O O . ASN A 1 166 ? 8.908 -6.431 13.460 1.00 95.06 166 ASN A O 1
ATOM 1324 N N . HIS A 1 167 ? 10.907 -7.396 13.735 1.00 94.06 167 HIS A N 1
ATOM 1325 C CA . HIS A 1 167 ? 10.659 -8.383 12.684 1.00 94.06 167 HIS A CA 1
ATOM 1326 C C . HIS A 1 167 ? 9.522 -9.353 13.044 1.00 94.06 167 HIS A C 1
ATOM 1328 O O . HIS A 1 167 ? 8.760 -9.733 12.162 1.00 94.06 167 HIS A O 1
ATOM 1334 N N . LYS A 1 168 ? 9.389 -9.713 14.326 1.00 95.94 168 LYS A N 1
ATOM 1335 C CA . LYS A 1 168 ? 8.408 -10.685 14.816 1.00 95.94 168 LYS A CA 1
ATOM 1336 C C . LYS A 1 168 ? 6.967 -10.197 14.621 1.00 95.94 168 LYS A C 1
ATOM 1338 O O . LYS A 1 168 ? 6.182 -10.870 13.962 1.00 95.94 168 LYS A O 1
ATOM 1343 N N . ASP A 1 169 ? 6.650 -9.009 15.129 1.00 96.31 169 ASP A N 1
ATOM 1344 C CA . ASP A 1 169 ? 5.358 -8.330 15.014 1.00 96.31 169 ASP A CA 1
ATOM 1345 C C . ASP A 1 169 ? 4.973 -8.163 13.545 1.00 96.31 169 ASP A C 1
ATOM 1347 O O . ASP A 1 169 ? 3.838 -8.428 13.153 1.00 96.31 169 ASP A O 1
ATOM 1351 N N . ARG A 1 170 ? 5.945 -7.772 12.712 1.00 95.69 170 ARG A N 1
ATOM 1352 C CA . ARG A 1 170 ? 5.742 -7.640 11.272 1.00 95.69 170 ARG A CA 1
ATOM 1353 C C . ARG A 1 170 ? 5.329 -8.967 10.632 1.00 95.69 170 ARG A C 1
ATOM 1355 O O . ARG A 1 170 ? 4.351 -8.977 9.892 1.00 95.69 170 ARG A O 1
ATOM 1362 N N . THR A 1 171 ? 6.047 -10.054 10.909 1.00 95.62 171 THR A N 1
ATOM 1363 C CA . THR A 1 171 ? 5.739 -11.379 10.351 1.00 95.62 171 THR A CA 1
ATOM 1364 C C . THR A 1 171 ? 4.350 -11.848 10.780 1.00 95.62 171 THR A C 1
ATOM 1366 O O . THR A 1 171 ? 3.557 -12.236 9.929 1.00 95.62 171 THR A O 1
ATOM 1369 N N . ILE A 1 172 ? 4.011 -11.712 12.068 1.00 96.75 172 ILE A N 1
ATOM 1370 C CA . ILE A 1 172 ? 2.685 -12.078 12.593 1.00 96.75 172 ILE A CA 1
ATOM 1371 C C . ILE A 1 172 ? 1.575 -11.308 11.864 1.00 96.75 172 ILE A C 1
ATOM 1373 O O . ILE A 1 172 ? 0.569 -11.890 11.466 1.00 96.75 172 ILE A O 1
ATOM 1377 N N . ILE A 1 173 ? 1.746 -10.001 11.651 1.00 97.00 173 ILE A N 1
ATOM 1378 C CA . ILE A 1 173 ? 0.746 -9.181 10.950 1.00 97.00 173 ILE A CA 1
ATOM 1379 C C . ILE A 1 173 ? 0.618 -9.573 9.484 1.00 97.00 173 ILE A C 1
ATOM 1381 O O . ILE A 1 173 ? -0.500 -9.658 8.979 1.00 97.00 173 ILE A O 1
ATOM 1385 N N . GLU A 1 174 ? 1.739 -9.794 8.796 1.00 96.19 174 GLU A N 1
ATOM 1386 C CA . GLU A 1 174 ? 1.734 -10.210 7.393 1.00 96.19 174 GLU A CA 1
ATOM 1387 C C . GLU A 1 174 ? 1.015 -11.561 7.225 1.00 96.19 174 GLU A C 1
ATOM 1389 O O . GLU A 1 174 ? 0.201 -11.707 6.310 1.00 96.19 174 GLU A O 1
ATOM 1394 N N . GLU A 1 175 ? 1.230 -12.511 8.141 1.00 96.19 175 GLU A N 1
ATOM 1395 C CA . GLU A 1 175 ? 0.543 -13.807 8.168 1.00 96.19 175 GLU A CA 1
ATOM 1396 C C . GLU A 1 175 ? -0.957 -13.667 8.455 1.00 96.19 175 GLU A C 1
ATOM 1398 O O . GLU A 1 175 ? -1.775 -14.166 7.681 1.00 96.19 175 GLU A O 1
ATOM 1403 N N . LEU A 1 176 ? -1.336 -12.942 9.514 1.00 96.94 176 LEU A N 1
ATOM 1404 C CA . LEU A 1 176 ? -2.740 -12.739 9.886 1.00 96.94 176 LEU A CA 1
ATOM 1405 C C . LEU A 1 176 ? -3.529 -12.002 8.793 1.00 96.94 176 LEU A C 1
ATOM 1407 O O . LEU A 1 176 ? -4.676 -12.350 8.509 1.00 96.94 176 LEU A O 1
ATOM 1411 N N . TYR A 1 177 ? -2.925 -10.999 8.156 1.00 97.75 177 TYR A N 1
ATOM 1412 C CA . TYR A 1 177 ? -3.547 -10.275 7.050 1.00 97.75 177 TYR A CA 1
ATOM 1413 C C . TYR A 1 177 ? -3.699 -11.163 5.808 1.00 97.75 177 TYR A C 1
ATOM 1415 O O . TYR A 1 177 ? -4.767 -11.204 5.202 1.00 97.75 177 TYR A O 1
ATOM 1423 N N . THR A 1 178 ? -2.661 -11.927 5.452 1.00 96.62 178 THR A N 1
ATOM 1424 C CA . THR A 1 178 ? -2.693 -12.833 4.289 1.00 96.62 178 THR A CA 1
ATOM 1425 C C . THR A 1 178 ? -3.685 -13.981 4.482 1.00 96.62 178 THR A C 1
ATOM 1427 O O . THR A 1 178 ? -4.354 -14.378 3.530 1.00 96.62 178 THR A O 1
ATOM 1430 N N . ALA A 1 179 ? -3.829 -14.480 5.713 1.00 96.00 179 ALA A N 1
ATOM 1431 C CA . ALA A 1 179 ? -4.834 -15.475 6.081 1.00 96.00 179 ALA A CA 1
ATOM 1432 C C . ALA A 1 179 ? -6.272 -14.922 6.063 1.00 96.00 179 ALA A C 1
ATOM 1434 O O . ALA A 1 179 ? -7.225 -15.691 6.175 1.00 96.00 179 ALA A O 1
ATOM 1435 N N . GLY A 1 180 ? -6.442 -13.602 5.926 1.00 95.94 180 GLY A N 1
ATOM 1436 C CA . GLY A 1 180 ? -7.742 -12.939 5.933 1.00 95.94 180 GLY A CA 1
ATOM 1437 C C . GLY A 1 180 ? -8.328 -12.732 7.328 1.00 95.94 180 GLY A C 1
ATOM 1438 O O . GLY A 1 180 ? -9.492 -12.371 7.430 1.00 95.94 180 GLY A O 1
ATOM 1439 N N . ALA A 1 181 ? -7.553 -12.930 8.401 1.00 96.81 181 ALA A N 1
ATOM 1440 C CA . ALA A 1 181 ? -8.014 -12.666 9.764 1.00 96.81 181 ALA A CA 1
ATOM 1441 C C . ALA A 1 181 ? -8.190 -11.163 10.030 1.00 96.81 181 ALA A C 1
ATOM 1443 O O . ALA A 1 181 ? -9.120 -10.757 10.732 1.00 96.81 181 ALA A O 1
ATOM 1444 N N . LEU A 1 182 ? -7.300 -10.344 9.460 1.00 97.56 182 LEU A N 1
ATOM 1445 C CA . LEU A 1 182 ? -7.317 -8.886 9.566 1.00 97.56 182 LEU A CA 1
ATOM 1446 C C . LEU A 1 182 ? -7.769 -8.281 8.245 1.00 97.56 182 LEU A C 1
ATOM 1448 O O . LEU A 1 182 ? -7.149 -8.514 7.208 1.00 97.56 182 LEU A O 1
ATOM 1452 N N . GLN A 1 183 ? -8.802 -7.446 8.284 1.00 97.94 183 GLN A N 1
ATOM 1453 C CA . GLN A 1 183 ? -9.296 -6.810 7.071 1.00 97.94 183 GLN A CA 1
ATOM 1454 C C . GLN A 1 183 ? -8.466 -5.587 6.668 1.00 97.94 183 GLN A C 1
ATOM 1456 O O . GLN A 1 183 ? -8.315 -5.326 5.477 1.00 97.94 183 GLN A O 1
ATOM 1461 N N . VAL A 1 184 ? -7.954 -4.800 7.621 1.00 98.38 184 VAL A N 1
ATOM 1462 C CA . VAL A 1 184 ? -7.333 -3.497 7.326 1.00 98.38 184 VAL A CA 1
ATOM 1463 C C . VAL A 1 184 ? -5.891 -3.456 7.817 1.00 98.38 184 VAL A C 1
ATOM 1465 O O . VAL A 1 184 ? -5.621 -3.720 8.985 1.00 98.38 184 VAL A O 1
ATOM 1468 N N . CYS A 1 185 ? -4.971 -3.052 6.942 1.00 98.25 185 CYS A N 1
ATOM 1469 C CA . CYS A 1 185 ? -3.575 -2.807 7.290 1.00 98.25 185 CYS A CA 1
ATOM 1470 C C . CYS A 1 185 ? -3.147 -1.388 6.889 1.00 98.25 185 CYS A C 1
ATOM 1472 O O . CYS A 1 185 ? -3.174 -1.025 5.711 1.00 98.25 185 CYS A O 1
ATOM 1474 N N . ILE A 1 186 ? -2.722 -0.572 7.854 1.00 98.38 186 ILE A N 1
ATOM 1475 C CA . ILE A 1 186 ? -2.218 0.782 7.610 1.00 98.38 186 ILE A CA 1
ATOM 1476 C C . ILE A 1 186 ? -0.699 0.731 7.469 1.00 98.38 186 ILE A C 1
ATOM 1478 O O . ILE A 1 186 ? -0.002 0.336 8.393 1.00 98.38 186 ILE A O 1
ATOM 1482 N N . VAL A 1 187 ? -0.150 1.163 6.341 1.00 98.06 187 VAL A N 1
ATOM 1483 C CA . VAL A 1 187 ? 1.269 0.991 6.017 1.00 98.06 187 VAL A CA 1
ATOM 1484 C C . VAL A 1 187 ? 1.952 2.345 5.845 1.00 98.06 187 VAL A C 1
ATOM 1486 O O . VAL A 1 187 ? 1.477 3.209 5.104 1.00 98.06 187 VAL A O 1
ATOM 1489 N N . SER A 1 188 ? 3.092 2.554 6.508 1.00 96.94 188 SER A N 1
ATOM 1490 C CA . SER A 1 188 ? 3.900 3.757 6.287 1.00 96.94 188 SER A CA 1
ATOM 1491 C C . SER A 1 188 ? 4.481 3.774 4.867 1.00 96.94 188 SER A C 1
ATOM 1493 O O . SER A 1 188 ? 4.892 2.750 4.317 1.00 96.94 188 SER A O 1
ATOM 1495 N N . ARG A 1 189 ? 4.577 4.962 4.261 1.00 94.69 189 ARG A N 1
ATOM 1496 C CA . ARG A 1 189 ? 5.128 5.142 2.903 1.00 94.69 189 ARG A CA 1
ATOM 1497 C C . ARG A 1 189 ? 6.505 4.506 2.687 1.00 94.69 189 ARG A C 1
ATOM 1499 O O . ARG A 1 189 ? 6.831 4.091 1.582 1.00 94.69 189 ARG A O 1
ATOM 1506 N N . SER A 1 190 ? 7.336 4.448 3.721 1.00 92.06 190 SER A N 1
ATOM 1507 C CA . SER A 1 190 ? 8.701 3.912 3.666 1.00 92.06 190 SER A CA 1
ATOM 1508 C C . SER A 1 190 ? 8.728 2.403 3.424 1.00 92.06 190 SER A C 1
ATOM 1510 O O . SER A 1 190 ? 9.750 1.888 2.976 1.00 92.06 190 SER A O 1
ATOM 1512 N N . MET A 1 191 ? 7.614 1.701 3.652 1.00 93.31 191 MET A N 1
ATOM 1513 C CA . MET A 1 191 ? 7.486 0.266 3.401 1.00 93.31 191 MET A CA 1
ATOM 1514 C C . MET A 1 191 ? 6.897 -0.084 2.027 1.00 93.31 191 MET A C 1
ATOM 1516 O O . MET A 1 191 ? 6.819 -1.264 1.704 1.00 93.31 191 MET A O 1
ATOM 1520 N N . LEU A 1 192 ? 6.535 0.898 1.187 1.00 88.00 192 LEU A N 1
ATOM 1521 C CA . LEU A 1 192 ? 5.904 0.674 -0.131 1.00 88.00 192 LEU A CA 1
ATOM 1522 C C . LEU A 1 192 ? 6.599 -0.402 -0.981 1.00 88.00 192 LEU A C 1
ATOM 1524 O O . LEU A 1 192 ? 5.937 -1.204 -1.628 1.00 88.00 192 LEU A O 1
ATOM 1528 N N . TRP A 1 193 ? 7.933 -0.421 -0.969 1.00 86.19 193 TRP A N 1
ATOM 1529 C CA . TRP A 1 193 ? 8.744 -1.327 -1.791 1.00 86.19 193 TRP A CA 1
ATOM 1530 C C . TRP A 1 193 ? 9.204 -2.592 -1.062 1.00 86.19 193 TRP A C 1
ATOM 1532 O O . TRP A 1 193 ? 9.858 -3.437 -1.667 1.00 86.19 193 TRP A O 1
ATOM 1542 N N . THR A 1 194 ? 8.950 -2.691 0.243 1.00 87.38 194 THR A N 1
ATOM 1543 C CA . THR A 1 194 ? 9.344 -3.841 1.071 1.00 87.38 194 THR A CA 1
ATOM 1544 C C . THR A 1 194 ? 8.151 -4.679 1.505 1.00 87.38 194 THR A C 1
ATOM 1546 O O . THR A 1 194 ? 8.354 -5.733 2.105 1.00 87.38 194 THR A O 1
ATOM 1549 N N . LEU A 1 195 ? 6.932 -4.213 1.231 1.00 89.44 195 LEU A N 1
ATOM 1550 C CA . LEU A 1 195 ? 5.693 -4.900 1.545 1.00 89.44 195 LEU A CA 1
ATOM 1551 C C . LEU A 1 195 ? 5.407 -5.986 0.504 1.00 89.44 195 LEU A C 1
ATOM 1553 O O . LEU A 1 195 ? 5.432 -5.719 -0.696 1.00 89.44 195 LEU A O 1
ATOM 1557 N N . ASN A 1 196 ? 5.084 -7.189 0.974 1.00 89.12 196 ASN A N 1
ATOM 1558 C CA . ASN A 1 196 ? 4.643 -8.302 0.135 1.00 89.12 196 ASN A CA 1
ATOM 1559 C C . ASN A 1 196 ? 3.188 -8.685 0.453 1.00 89.12 196 ASN A C 1
ATOM 1561 O O . ASN A 1 196 ? 2.880 -9.848 0.685 1.00 89.12 196 ASN A O 1
ATOM 1565 N N . LEU A 1 197 ? 2.306 -7.683 0.525 1.00 93.06 197 LEU A N 1
ATOM 1566 C CA . LEU A 1 197 ? 0.877 -7.860 0.787 1.00 93.06 197 LEU A CA 1
ATOM 1567 C C . LEU A 1 197 ? 0.060 -7.380 -0.411 1.00 93.06 197 LEU A C 1
ATOM 1569 O O . LEU A 1 197 ? 0.372 -6.356 -1.023 1.00 93.06 197 LEU A O 1
ATOM 1573 N N . PHE A 1 198 ? -1.017 -8.103 -0.703 1.00 93.62 198 PHE A N 1
ATOM 1574 C CA . PHE A 1 198 ? -1.986 -7.756 -1.737 1.00 93.62 198 PHE A CA 1
ATOM 1575 C C . PHE A 1 198 ? -3.326 -7.441 -1.095 1.00 93.62 198 PHE A C 1
ATOM 1577 O O . PHE A 1 198 ? -3.692 -8.023 -0.080 1.00 93.62 198 PHE A O 1
ATOM 1584 N N . SER A 1 199 ? -4.062 -6.520 -1.701 1.00 96.56 199 SER A N 1
ATOM 1585 C CA . SER A 1 199 ? -5.309 -6.018 -1.148 1.00 96.56 199 SER A CA 1
ATOM 1586 C C . SER A 1 199 ? -6.321 -5.774 -2.253 1.00 96.56 199 SER A C 1
ATOM 1588 O O . SER A 1 199 ? -5.940 -5.457 -3.382 1.00 96.56 199 SER A O 1
ATOM 1590 N N . TYR A 1 200 ? -7.604 -5.900 -1.921 1.00 97.38 200 TYR A N 1
ATOM 1591 C CA . TYR A 1 200 ? -8.694 -5.577 -2.836 1.00 97.38 200 TYR A CA 1
ATOM 1592 C C . TYR A 1 200 ? -8.826 -4.060 -3.006 1.00 97.38 200 TYR A C 1
ATOM 1594 O O . TYR A 1 200 ? -8.904 -3.557 -4.124 1.00 97.38 200 TYR A O 1
ATOM 1602 N N . LEU A 1 201 ? -8.786 -3.323 -1.893 1.00 98.25 201 LEU A N 1
ATOM 1603 C CA . LEU A 1 201 ? -8.801 -1.863 -1.883 1.00 98.25 201 LEU A CA 1
ATOM 1604 C C . LEU A 1 201 ? -7.456 -1.324 -1.394 1.00 98.25 201 LEU A C 1
ATOM 1606 O O . LEU A 1 201 ? -6.927 -1.761 -0.371 1.00 98.25 201 LEU A O 1
ATOM 1610 N N . VAL A 1 202 ? -6.918 -0.337 -2.105 1.00 97.94 202 VAL A N 1
ATOM 1611 C CA . VAL A 1 202 ? -5.747 0.429 -1.671 1.00 97.94 202 VAL A CA 1
ATOM 1612 C C . VAL A 1 202 ? -6.148 1.890 -1.555 1.00 97.94 202 VAL A C 1
ATOM 1614 O O . VAL A 1 202 ? -6.599 2.494 -2.525 1.00 97.94 202 VAL A O 1
ATOM 1617 N N . ILE A 1 203 ? -5.975 2.463 -0.368 1.00 98.44 203 ILE A N 1
ATOM 1618 C CA . ILE A 1 203 ? -6.212 3.881 -0.101 1.00 98.44 203 ILE A CA 1
ATOM 1619 C C . ILE A 1 203 ? -4.859 4.558 0.090 1.00 98.44 203 ILE A C 1
ATOM 1621 O O . ILE A 1 203 ? -4.043 4.101 0.884 1.00 98.44 203 ILE A O 1
ATOM 1625 N N . ILE A 1 204 ? -4.620 5.659 -0.617 1.00 97.94 204 ILE A N 1
ATOM 1626 C CA . ILE A 1 204 ? -3.426 6.489 -0.435 1.00 97.94 204 ILE A CA 1
ATOM 1627 C C . ILE A 1 204 ? -3.865 7.762 0.287 1.00 97.94 204 ILE A C 1
ATOM 1629 O O . ILE A 1 204 ? -4.508 8.628 -0.306 1.00 97.94 204 ILE A O 1
ATOM 1633 N N . MET A 1 205 ? -3.566 7.849 1.583 1.00 97.00 205 MET A N 1
ATOM 1634 C CA . MET A 1 205 ? -3.944 8.976 2.431 1.00 97.00 205 MET A CA 1
ATOM 1635 C C . MET A 1 205 ? -2.841 10.035 2.413 1.00 97.00 205 MET A C 1
ATOM 1637 O O . MET A 1 205 ? -1.796 9.845 3.025 1.00 97.00 205 MET A O 1
ATOM 1641 N N . ASP A 1 206 ? -3.123 11.162 1.757 1.00 95.31 206 ASP A N 1
ATOM 1642 C CA . ASP A 1 206 ? -2.187 12.260 1.476 1.00 95.31 206 ASP A CA 1
ATOM 1643 C C . ASP A 1 206 ? -0.979 11.827 0.622 1.00 95.31 206 ASP A C 1
ATOM 1645 O O . ASP A 1 206 ? -0.326 10.810 0.842 1.00 95.31 206 ASP A O 1
ATOM 1649 N N . THR A 1 207 ? -0.653 12.625 -0.390 1.00 93.94 207 THR A N 1
ATOM 1650 C CA . THR A 1 207 ? 0.460 12.340 -1.315 1.00 93.94 207 THR A CA 1
ATOM 1651 C C . THR A 1 207 ? 1.660 13.251 -1.068 1.00 93.94 207 THR A C 1
ATOM 1653 O O . THR A 1 207 ? 2.537 13.374 -1.920 1.00 93.94 207 THR A O 1
ATOM 1656 N N . GLN A 1 208 ? 1.691 13.918 0.087 1.00 91.56 208 GLN A N 1
ATOM 1657 C CA . GLN A 1 208 ? 2.763 14.811 0.511 1.00 91.56 208 GLN A CA 1
ATOM 1658 C C . GLN A 1 208 ? 3.468 14.246 1.739 1.00 91.56 208 GLN A C 1
ATOM 1660 O O . GLN A 1 208 ? 2.910 13.468 2.510 1.00 91.56 208 GLN A O 1
ATOM 1665 N N . TYR A 1 209 ? 4.717 14.651 1.930 1.00 86.88 209 TYR A N 1
ATOM 1666 C CA . TYR A 1 209 ? 5.480 14.340 3.127 1.00 86.88 209 TYR A CA 1
ATOM 1667 C C . TYR A 1 209 ? 6.390 15.510 3.474 1.00 86.88 209 TYR A C 1
ATOM 1669 O O . TYR A 1 209 ? 6.776 16.286 2.604 1.00 86.88 209 TYR A O 1
ATOM 1677 N N . TYR A 1 210 ? 6.758 15.607 4.746 1.00 84.94 210 TYR A N 1
ATOM 1678 C CA . TYR A 1 210 ? 7.706 16.608 5.207 1.00 84.94 210 TYR A CA 1
ATOM 1679 C C . TYR A 1 210 ? 9.146 16.131 4.985 1.00 84.94 210 TYR A C 1
ATOM 1681 O O . TYR A 1 210 ? 9.513 15.053 5.463 1.00 84.94 210 TYR A O 1
ATOM 1689 N N . ASN A 1 211 ? 9.954 16.924 4.280 1.00 85.50 211 ASN A N 1
ATOM 1690 C CA . ASN A 1 211 ? 11.398 16.730 4.184 1.00 85.50 211 ASN A CA 1
ATOM 1691 C C . ASN A 1 211 ? 12.110 17.804 5.010 1.00 85.50 211 ASN A C 1
ATOM 1693 O O . ASN A 1 211 ? 12.064 18.978 4.665 1.00 85.50 211 ASN A O 1
ATOM 1697 N N . GLY A 1 212 ? 12.784 17.400 6.086 1.00 82.50 212 GLY A N 1
ATOM 1698 C CA . GLY A 1 212 ? 13.509 18.332 6.952 1.00 82.50 212 GLY A CA 1
ATOM 1699 C C . GLY A 1 212 ? 14.831 18.846 6.379 1.00 82.50 212 GLY A C 1
ATOM 1700 O O . GLY A 1 212 ? 15.507 19.585 7.071 1.00 82.50 212 GLY A O 1
ATOM 1701 N N . GLN A 1 213 ? 15.241 18.415 5.180 1.00 80.31 213 GLN A N 1
ATOM 1702 C CA . GLN A 1 213 ? 16.436 18.945 4.505 1.00 80.31 213 GLN A CA 1
ATOM 1703 C C . GLN A 1 213 ? 16.141 20.188 3.658 1.00 80.31 213 GLN A C 1
ATOM 1705 O O . GLN A 1 213 ? 17.052 20.959 3.378 1.00 80.31 213 GLN A O 1
ATOM 1710 N N . ASP A 1 214 ? 14.883 20.366 3.250 1.00 75.88 214 ASP A N 1
ATOM 1711 C CA . ASP A 1 214 ? 14.454 21.456 2.366 1.00 75.88 214 ASP A CA 1
ATOM 1712 C C . ASP A 1 214 ? 13.898 22.663 3.161 1.00 75.88 214 ASP A C 1
ATOM 1714 O O . ASP A 1 214 ? 13.314 23.579 2.578 1.00 75.88 214 ASP A O 1
ATOM 1718 N N . HIS A 1 215 ? 14.069 22.654 4.490 1.00 61.22 215 HIS A N 1
ATOM 1719 C CA . HIS A 1 215 ? 13.609 23.649 5.466 1.00 61.22 215 HIS A CA 1
ATOM 1720 C C . HIS A 1 215 ? 14.647 23.839 6.573 1.00 61.22 215 HIS A C 1
ATOM 1722 O O . HIS A 1 215 ? 14.694 24.960 7.126 1.00 61.22 215 HIS A O 1
#

Mean predicted aligned error: 5.13 Å

Secondary structure (DSSP, 8-state):
----HHHHHHHHHHHHHHHHHSSSPPPP----S--TTHHHHHHHHT--GGG-----TT--SS------------SHHHHHHHHHHHHHHHHHHH-SSS-EEEEESSHHHHHHHHHHHHHHHHHTT-TTTTB-S-HHHHHHHHHH-S-HHHHHHHTTTEEEE-TTS-HHHHHHHHHHHHTTSBSEEEEEGGGTTT-----SEEEE--S----TT--

Solvent-accessible surface area (backbone atoms only — not comparable to full-atom values): 13034 Å² total; per-residue (Å²): 134,84,72,59,69,70,57,56,53,52,52,55,52,46,55,55,52,48,29,70,70,70,82,46,86,68,89,81,84,88,85,77,74,67,58,92,65,51,67,60,55,31,52,75,72,64,47,52,78,94,73,59,88,80,56,60,84,81,74,50,99,65,84,80,89,87,85,86,84,88,74,100,52,85,57,64,71,64,38,54,61,66,44,52,60,56,52,48,50,46,38,60,72,76,31,75,89,46,38,32,36,36,36,23,61,34,60,71,47,13,56,50,53,44,51,49,45,46,50,54,27,43,75,69,76,42,50,52,72,34,32,70,59,56,72,79,72,50,44,66,61,43,69,70,40,80,57,67,69,53,34,62,35,44,78,29,6,33,40,60,46,42,90,86,58,57,71,66,49,50,51,53,49,55,50,38,39,74,72,51,36,26,27,36,38,21,29,12,53,91,39,68,90,75,61,92,79,85,56,78,38,78,45,78,50,70,97,62,72,90,61,83,84,86,108

InterPro domains:
  IPR027417 P-loop containing nucleoside triphosphate hydrolase [G3DSA:3.40.50.300] (6-60)
  IPR027417 P-loop containing nucleoside triphosphate hydrolase [G3DSA:3.40.50.300] (61-214)
  IPR027417 P-loop containing nucleoside triphosphate hydrolase [SSF52540] (55-214)
  IPR050474 Helicase Hel308/SKI2-like [PTHR47961] (6-212)

Radius of gyration: 21.88 Å; Cα contacts (8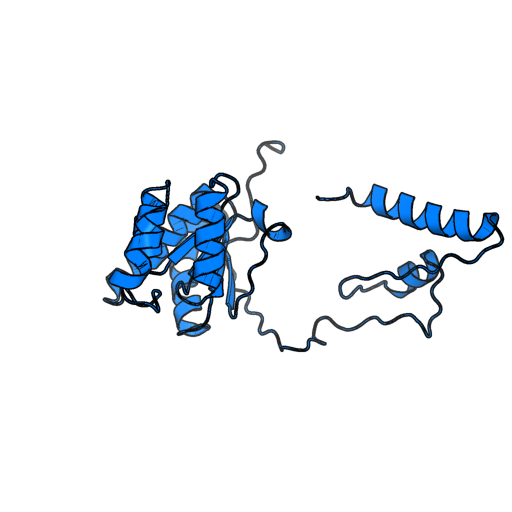 Å, |Δi|>4): 247; chains: 1; bounding box: 54×42×56 Å

pLDDT: mean 93.2, std 7.44, range [36.94, 98.5]

Foldseek 3Di:
DPPPVVVVVVVLLVLQVCCVVVVHHDDDDDDDAADPPQVVVCVSSVHDPVRRDHDDNCPDPDGDDDDDDDDPDPDPVVLLVVCLVVVLVCCVVQPQQWAEEEEDADPVVQLVSLVSSLVVCVVVVNNQSQFPDDLVVCVVLLVQADDPSQSVSVSSQEHEDDPPGDPSNVVSVQVCSQVSRHRYYYYYPVCPPVDPDDTPYYHYRDPDYDDPVVD

Sequence (215 aa):
MQVKEPVLEVICSRMRYMSSQIGRNIRIVSMATSILNAKDIAQWLGCSTNATFNFRPSVRPVQLELHIQGFNMTHNASRLIAMAKPVYQAINRHSSNHPVIVFVPSRKLSRMTAIDILTFAAAEQKQDRFLHISTNEIEPFTKELEDQTLKETVLRGVAYLHEGLNHKDRTIIEELYTAGALQVCIVSRSMLWTLNLFSYLVIIMDTQYYNGQDH

Nearest PDB structures (foldseek):
  7bdk-assembly1_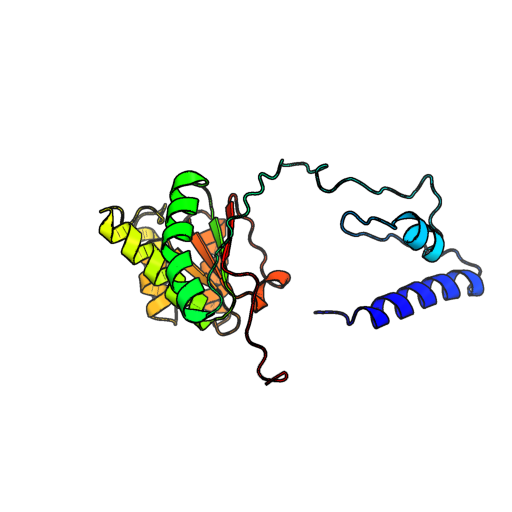B  TM=9.876E-01  e=6.933E-24  Homo sapiens
  5urk-assembly1_A  TM=9.845E-01  e=6.522E-24  Homo sapiens
  4f93-assembly1_B  TM=9.912E-01  e=9.415E-24  Homo sapiens
  5yzg-assembly1_D  TM=9.873E-01  e=1.064E-23  Homo sapiens
  6ah0-assembly1_D  TM=9.873E-01  e=1.736E-23  Homo sapiens